Protein AF-0000000066138760 (afdb_homodimer)

Structure (mmCIF, N/CA/C/O backbone):
data_AF-0000000066138760-model_v1
#
loop_
_entity.id
_entity.type
_entity.pdbx_description
1 polymer 'Large ribosomal subunit protein bL25'
#
loop_
_atom_site.group_PDB
_atom_site.id
_atom_site.type_symbol
_atom_site.label_atom_id
_atom_site.label_alt_id
_atom_site.label_comp_id
_atom_site.label_asym_id
_atom_site.label_entity_id
_atom_site.label_seq_id
_atom_site.pdbx_PDB_ins_code
_atom_site.Cartn_x
_atom_site.Cartn_y
_atom_site.Cartn_z
_atom_site.occupancy
_atom_site.B_iso_or_equiv
_atom_site.auth_seq_id
_atom_site.auth_comp_id
_atom_site.auth_asym_id
_atom_site.auth_atom_id
_atom_site.pdbx_PDB_model_num
ATOM 1 N N . MET A 1 1 ? -10.508 -4.855 -21.531 1 48.56 1 MET A N 1
ATOM 2 C CA . MET A 1 1 ? -10.234 -5.102 -20.109 1 48.56 1 MET A CA 1
ATOM 3 C C . MET A 1 1 ? -8.805 -5.574 -19.906 1 48.56 1 MET A C 1
ATOM 5 O O . MET A 1 1 ? -8.32 -6.438 -20.641 1 48.56 1 MET A O 1
ATOM 9 N N . ALA A 1 2 ? -7.824 -4.648 -19.594 1 57 2 ALA A N 1
ATOM 10 C CA . ALA A 1 2 ? -6.441 -5.121 -19.562 1 57 2 ALA A CA 1
ATOM 11 C C . ALA A 1 2 ? -6.309 -6.363 -18.688 1 57 2 ALA A C 1
ATOM 13 O O . ALA A 1 2 ? -6.887 -6.426 -17.594 1 57 2 ALA A O 1
ATOM 14 N N . ASN A 1 3 ? -5.953 -7.516 -19.312 1 84.75 3 ASN A N 1
ATOM 15 C CA . ASN A 1 3 ? -5.715 -8.742 -18.562 1 84.75 3 ASN A CA 1
ATOM 16 C C . ASN A 1 3 ? -4.32 -8.766 -17.953 1 84.75 3 ASN A C 1
ATOM 18 O O . ASN A 1 3 ? -3.32 -8.711 -18.656 1 84.75 3 ASN A O 1
ATOM 22 N N . PHE A 1 4 ? -4.203 -8.586 -16.625 1 93.94 4 PHE A N 1
ATOM 23 C CA . PHE A 1 4 ? -2.92 -8.625 -15.93 1 93.94 4 PHE A CA 1
ATOM 24 C C . PHE A 1 4 ? -2.588 -10.039 -15.484 1 93.94 4 PHE A C 1
ATOM 26 O O . PHE A 1 4 ? -3.373 -10.68 -14.773 1 93.94 4 PHE A O 1
ATOM 33 N N . VAL A 1 5 ? -1.463 -10.508 -16.062 1 95.5 5 VAL A N 1
ATOM 34 C CA . VAL A 1 5 ? -0.988 -11.82 -15.648 1 95.5 5 VAL A CA 1
ATOM 35 C C . VAL A 1 5 ? 0.411 -11.703 -15.047 1 95.5 5 VAL A C 1
ATOM 37 O O . VAL A 1 5 ? 1.312 -11.133 -15.672 1 95.5 5 VAL A O 1
ATOM 40 N N . LEU A 1 6 ? 0.583 -12.266 -13.867 1 97.38 6 LEU A N 1
ATOM 41 C CA . LEU A 1 6 ? 1.887 -12.305 -13.211 1 97.38 6 LEU A CA 1
ATOM 42 C C . LEU A 1 6 ? 2.322 -13.742 -12.945 1 97.38 6 LEU A C 1
ATOM 44 O O . LEU A 1 6 ? 1.488 -14.609 -12.68 1 97.38 6 LEU A O 1
ATOM 48 N N . ASN A 1 7 ? 3.602 -13.898 -13 1 96.19 7 ASN A N 1
ATOM 49 C CA . ASN A 1 7 ? 4.18 -15.188 -12.633 1 96.19 7 ASN A CA 1
ATOM 50 C C . ASN A 1 7 ? 4.793 -15.148 -11.242 1 96.19 7 ASN A C 1
ATOM 52 O O . ASN A 1 7 ? 5.504 -14.203 -10.891 1 96.19 7 ASN A O 1
ATOM 56 N N . ALA A 1 8 ? 4.453 -16.234 -10.484 1 97.25 8 ALA A N 1
ATOM 57 C CA . ALA A 1 8 ? 4.945 -16.266 -9.109 1 97.25 8 ALA A CA 1
ATOM 58 C C . ALA A 1 8 ? 5.496 -17.656 -8.758 1 97.25 8 ALA A C 1
ATOM 60 O O . ALA A 1 8 ? 5.219 -18.625 -9.453 1 97.25 8 ALA A O 1
ATOM 61 N N . GLN A 1 9 ? 6.34 -17.625 -7.762 1 94.75 9 GLN A N 1
ATOM 62 C CA . GLN A 1 9 ? 6.828 -18.859 -7.164 1 94.75 9 GLN A CA 1
ATOM 63 C C . GLN A 1 9 ? 6.426 -18.953 -5.699 1 94.75 9 GLN A C 1
ATOM 65 O O . GLN A 1 9 ? 6.57 -18 -4.941 1 94.75 9 GLN A O 1
ATOM 70 N N . ALA A 1 10 ? 5.969 -20.125 -5.344 1 93.12 10 ALA A N 1
ATOM 71 C CA . ALA A 1 10 ? 5.609 -20.344 -3.943 1 93.12 10 ALA A CA 1
ATOM 72 C C . ALA A 1 10 ? 6.848 -20.359 -3.055 1 93.12 10 ALA A C 1
ATOM 74 O O . ALA A 1 10 ? 7.883 -20.906 -3.436 1 93.12 10 ALA A O 1
ATOM 75 N N . ARG A 1 11 ? 6.668 -19.75 -1.898 1 88 11 ARG A N 1
ATOM 76 C CA . ARG A 1 11 ? 7.762 -19.734 -0.932 1 88 11 ARG A CA 1
ATOM 77 C C . ARG A 1 11 ? 7.469 -20.688 0.232 1 88 11 ARG A C 1
ATOM 79 O O . ARG A 1 11 ? 6.332 -20.766 0.699 1 88 11 ARG A O 1
ATOM 86 N N . ALA A 1 12 ? 8.57 -21.297 0.592 1 78.44 12 ALA A N 1
ATOM 87 C CA . ALA A 1 12 ? 8.43 -22.172 1.756 1 78.44 12 ALA A CA 1
ATOM 88 C C . ALA A 1 12 ? 8.312 -21.359 3.041 1 78.44 12 ALA A C 1
ATOM 90 O O . ALA A 1 12 ? 8.883 -20.266 3.146 1 78.44 12 ALA A O 1
ATOM 91 N N . GLU A 1 13 ? 7.57 -21.906 3.936 1 69.94 13 GLU A N 1
ATOM 92 C CA . GLU A 1 13 ? 7.316 -21.234 5.207 1 69.94 13 GLU A CA 1
ATOM 93 C C . GLU A 1 13 ? 8.617 -20.938 5.945 1 69.94 13 GLU A C 1
ATOM 95 O O . GLU A 1 13 ? 8.75 -19.906 6.602 1 69.94 13 GLU A O 1
ATOM 100 N N . ASP A 1 14 ? 9.461 -21.781 5.801 1 69.94 14 ASP A N 1
ATOM 101 C CA . ASP A 1 14 ? 10.703 -21.672 6.57 1 69.94 14 ASP A CA 1
ATOM 102 C C . ASP A 1 14 ? 11.617 -20.594 5.996 1 69.94 14 ASP A C 1
ATOM 104 O O . ASP A 1 14 ? 12.609 -20.219 6.625 1 69.94 14 ASP A O 1
ATOM 108 N N . LYS A 1 15 ? 11.336 -20.234 4.875 1 68.88 15 LYS A N 1
ATOM 109 C CA . LYS A 1 15 ? 12.172 -19.219 4.238 1 68.88 15 LYS A CA 1
ATOM 110 C C . LYS A 1 15 ? 11.477 -17.859 4.227 1 68.88 15 LYS A C 1
ATOM 112 O O . LYS A 1 15 ? 11.547 -17.125 3.24 1 68.88 15 LYS A O 1
ATOM 117 N N . GLN A 1 16 ? 10.82 -17.766 5.262 1 79.31 16 GLN A N 1
ATOM 118 C CA . GLN A 1 16 ? 10.117 -16.5 5.391 1 79.31 16 GLN A CA 1
ATOM 119 C C . GLN A 1 16 ? 10.719 -15.641 6.508 1 79.31 16 GLN A C 1
ATOM 121 O O . GLN A 1 16 ? 11.547 -16.125 7.285 1 79.31 16 GLN A O 1
ATOM 126 N N . GLY A 1 17 ? 10.555 -14.367 6.418 1 80.19 17 GLY A N 1
ATOM 127 C CA . GLY A 1 17 ? 11.086 -13.453 7.414 1 80.19 17 GLY A CA 1
ATOM 128 C C . GLY A 1 17 ? 11.859 -12.297 6.809 1 80.19 17 GLY A C 1
ATOM 129 O O . GLY A 1 17 ? 12.023 -12.219 5.59 1 80.19 17 GLY A O 1
ATOM 130 N N . LYS A 1 18 ? 12.344 -11.508 7.727 1 80.56 18 LYS A N 1
ATOM 131 C CA . LYS A 1 18 ? 13.008 -10.266 7.34 1 80.56 18 LYS A CA 1
ATOM 132 C C . LYS A 1 18 ? 14.266 -10.539 6.52 1 80.56 18 LYS A C 1
ATOM 134 O O . LYS A 1 18 ? 14.461 -9.938 5.461 1 80.56 18 LYS A O 1
ATOM 139 N N . GLY A 1 19 ? 15.031 -11.391 7.07 1 85.62 19 GLY A N 1
ATOM 140 C CA . GLY A 1 19 ? 16.25 -11.734 6.355 1 85.62 19 GLY A CA 1
ATOM 141 C C . GLY A 1 19 ? 15.992 -12.359 4.996 1 85.62 19 GLY A C 1
ATOM 142 O O . GLY A 1 19 ? 16.609 -11.969 4.004 1 85.62 19 GLY A O 1
ATOM 143 N N . ALA A 1 20 ? 15.094 -13.172 4.938 1 89.25 20 ALA A N 1
ATOM 144 C CA . ALA A 1 20 ? 14.742 -13.844 3.691 1 89.25 20 ALA A CA 1
ATOM 145 C C . ALA A 1 20 ? 14.172 -12.859 2.68 1 89.25 20 ALA A C 1
ATOM 147 O O . ALA A 1 20 ? 14.523 -12.898 1.497 1 89.25 20 ALA A O 1
ATOM 148 N N . SER A 1 21 ? 13.312 -11.977 3.076 1 92.19 21 SER A N 1
ATOM 149 C CA . SER A 1 21 ? 12.719 -10.984 2.197 1 92.19 21 SER A CA 1
ATOM 150 C C . SER A 1 21 ? 13.773 -10.047 1.617 1 92.19 21 SER A C 1
ATOM 152 O O . SER A 1 21 ? 13.711 -9.688 0.441 1 92.19 21 SER A O 1
ATOM 154 N N . ARG A 1 22 ? 14.664 -9.68 2.42 1 93.38 22 ARG A N 1
ATOM 155 C CA . ARG A 1 22 ? 15.75 -8.828 1.948 1 93.38 22 ARG A CA 1
ATOM 156 C C . ARG A 1 22 ? 16.531 -9.508 0.833 1 93.38 22 ARG A C 1
ATOM 158 O O . ARG A 1 22 ? 16.859 -8.883 -0.176 1 93.38 22 ARG A O 1
ATOM 165 N N . ARG A 1 23 ? 16.828 -10.695 1.059 1 93.62 23 ARG A N 1
ATOM 166 C CA . ARG A 1 23 ? 17.562 -11.453 0.056 1 93.62 23 ARG A CA 1
ATOM 167 C C . ARG A 1 23 ? 16.797 -11.523 -1.258 1 93.62 23 ARG A C 1
ATOM 169 O O . ARG A 1 23 ? 17.375 -11.375 -2.334 1 93.62 23 ARG A O 1
ATOM 176 N N . LEU A 1 24 ? 15.586 -11.773 -1.2 1 94.69 24 LEU A N 1
ATOM 177 C CA . LEU A 1 24 ? 14.742 -11.852 -2.387 1 94.69 24 LEU A CA 1
ATOM 178 C C . LEU A 1 24 ? 14.805 -10.555 -3.186 1 94.69 24 LEU A C 1
ATOM 180 O O . LEU A 1 24 ? 14.945 -10.578 -4.41 1 94.69 24 LEU A O 1
ATOM 184 N N . ARG A 1 25 ? 14.805 -9.484 -2.49 1 95.12 25 ARG A N 1
ATOM 185 C CA . ARG A 1 25 ? 14.781 -8.188 -3.172 1 95.12 25 ARG A CA 1
ATOM 186 C C . ARG A 1 25 ? 16.109 -7.922 -3.877 1 95.12 25 ARG A C 1
ATOM 188 O O . ARG A 1 25 ? 16.141 -7.293 -4.938 1 95.12 25 ARG A O 1
ATOM 195 N N . ARG A 1 26 ? 17.094 -8.406 -3.289 1 95 26 ARG A N 1
ATOM 196 C CA . ARG A 1 26 ? 18.406 -8.273 -3.918 1 95 26 ARG A CA 1
ATOM 197 C C . ARG A 1 26 ? 18.469 -9.047 -5.23 1 95 26 ARG A C 1
ATOM 199 O O . ARG A 1 26 ? 19.25 -8.703 -6.125 1 95 26 ARG A O 1
ATOM 206 N N . GLU A 1 27 ? 17.688 -10.031 -5.289 1 95.69 27 GLU A N 1
ATOM 207 C CA . GLU A 1 27 ? 17.609 -10.852 -6.492 1 95.69 27 GLU A CA 1
ATOM 208 C C . GLU A 1 27 ? 16.516 -10.375 -7.43 1 95.69 27 GLU A C 1
ATOM 210 O O . GLU A 1 27 ? 16.078 -11.117 -8.305 1 95.69 27 GLU A O 1
ATOM 215 N N . SER A 1 28 ? 15.969 -9.219 -7.18 1 96.81 28 SER A N 1
ATOM 216 C CA . SER A 1 28 ? 14.945 -8.586 -8 1 96.81 28 SER A CA 1
ATOM 217 C C . SER A 1 28 ? 13.625 -9.344 -7.941 1 96.81 28 SER A C 1
ATOM 219 O O . SER A 1 28 ? 12.914 -9.453 -8.938 1 96.81 28 SER A O 1
ATOM 221 N N . LEU A 1 29 ? 13.445 -9.914 -6.77 1 96.5 29 LEU A N 1
ATOM 222 C CA . LEU A 1 29 ? 12.18 -10.57 -6.473 1 96.5 29 LEU A CA 1
ATOM 223 C C . LEU A 1 29 ? 11.414 -9.805 -5.395 1 96.5 29 LEU A C 1
ATOM 225 O O . LEU A 1 29 ? 12.023 -9.203 -4.508 1 96.5 29 LEU A O 1
ATOM 229 N N . VAL A 1 30 ? 10.125 -9.867 -5.516 1 97.56 30 VAL A N 1
ATOM 230 C CA . VAL A 1 30 ? 9.273 -9.148 -4.574 1 97.56 30 VAL A CA 1
ATOM 231 C C . VAL A 1 30 ? 8.43 -10.133 -3.773 1 97.56 30 VAL A C 1
ATOM 233 O O . VAL A 1 30 ? 7.625 -10.875 -4.34 1 97.56 30 VAL A O 1
ATOM 236 N N . PRO A 1 31 ? 8.594 -10.125 -2.463 1 97.31 31 PRO A N 1
ATOM 237 C CA . PRO A 1 31 ? 7.707 -10.961 -1.649 1 97.31 31 PRO A CA 1
ATOM 238 C C . PRO A 1 31 ? 6.25 -10.508 -1.713 1 97.31 31 PRO A C 1
ATOM 240 O O . PRO A 1 31 ? 5.969 -9.312 -1.772 1 97.31 31 PRO A O 1
ATOM 243 N N . ALA A 1 32 ? 5.363 -11.477 -1.695 1 97.44 32 ALA A N 1
ATOM 244 C CA . ALA A 1 32 ? 3.93 -11.188 -1.724 1 97.44 32 ALA A CA 1
ATOM 245 C C . ALA A 1 32 ? 3.139 -12.281 -1.001 1 97.44 32 ALA A C 1
ATOM 247 O O . ALA A 1 32 ? 3.66 -13.367 -0.743 1 97.44 32 ALA A O 1
ATOM 248 N N . ILE A 1 33 ? 1.943 -11.891 -0.674 1 96.94 33 ILE A N 1
ATOM 249 C CA . ILE A 1 33 ? 1.042 -12.82 0 1 96.94 33 ILE A CA 1
ATOM 250 C C . ILE A 1 33 ? -0.307 -12.836 -0.714 1 96.94 33 ILE A C 1
ATOM 252 O O . ILE A 1 33 ? -0.833 -11.789 -1.091 1 96.94 33 ILE A O 1
ATOM 256 N N . ILE A 1 34 ? -0.796 -14 -0.925 1 96.88 34 ILE A N 1
ATOM 257 C CA . ILE A 1 34 ? -2.152 -14.188 -1.431 1 96.88 34 ILE A CA 1
ATOM 258 C C . ILE A 1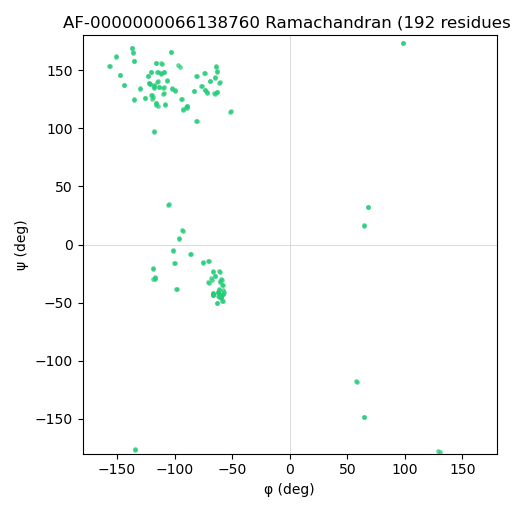 34 ? -3.043 -14.742 -0.323 1 96.88 34 ILE A C 1
ATOM 260 O O . ILE A 1 34 ? -2.744 -15.789 0.257 1 96.88 34 ILE A O 1
ATOM 264 N N . TYR A 1 35 ? -3.982 -14.062 -0.039 1 97.06 35 TYR A N 1
ATOM 265 C CA . TYR A 1 35 ? -4.898 -14.523 0.996 1 97.06 35 TYR A CA 1
ATOM 266 C C . TYR A 1 35 ? -6.348 -14.352 0.557 1 97.06 35 TYR A C 1
ATOM 268 O O . TYR A 1 35 ? -6.617 -14.016 -0.597 1 97.06 35 TYR A O 1
ATOM 276 N N . GLY A 1 36 ? -7.301 -14.703 1.521 1 94.38 36 GLY A N 1
ATOM 277 C CA . GLY A 1 36 ? -8.711 -14.531 1.216 1 94.38 36 GLY A CA 1
ATOM 278 C C . GLY A 1 36 ? -9.391 -15.812 0.77 1 94.38 36 GLY A C 1
ATOM 279 O O . GLY A 1 36 ? -8.727 -16.828 0.555 1 94.38 36 GLY A O 1
ATOM 280 N N . GLY A 1 37 ? -10.695 -15.656 0.636 1 90.56 37 GLY A N 1
ATOM 281 C CA . GLY A 1 37 ? -11.461 -16.844 0.294 1 90.56 37 GLY A CA 1
ATOM 282 C C . GLY A 1 37 ? -11.422 -17.906 1.373 1 90.56 37 GLY A C 1
ATOM 283 O O . GLY A 1 37 ? -11.383 -17.594 2.564 1 90.56 37 GLY A O 1
ATOM 284 N N . ASN A 1 38 ? -11.492 -19.219 0.882 1 92 38 ASN A N 1
ATOM 285 C CA . ASN A 1 38 ? -11.578 -20.328 1.831 1 92 38 ASN A CA 1
ATOM 286 C C . ASN A 1 38 ? -10.227 -21.016 1.995 1 92 38 ASN A C 1
ATOM 288 O O . ASN A 1 38 ? -10.062 -21.875 2.871 1 92 38 ASN A O 1
ATOM 292 N N . ALA A 1 39 ? -9.266 -20.625 1.231 1 91.69 39 ALA A N 1
ATOM 293 C CA . ALA A 1 39 ? -7.957 -21.281 1.26 1 91.69 39 ALA A CA 1
ATOM 294 C C . ALA A 1 39 ? -6.984 -20.547 2.168 1 91.69 39 ALA A C 1
ATOM 296 O O . ALA A 1 39 ? -7.156 -19.344 2.424 1 91.69 39 ALA A O 1
ATOM 297 N N . GLU A 1 40 ? -6.043 -21.234 2.697 1 93.38 40 GLU A N 1
ATOM 298 C CA . GLU A 1 40 ? -5 -20.625 3.52 1 93.38 40 GLU A CA 1
ATOM 299 C C . GLU A 1 40 ? -4.152 -19.656 2.707 1 93.38 40 GLU A C 1
ATOM 301 O O . GLU A 1 40 ? -3.98 -19.828 1.498 1 93.38 40 GLU A O 1
ATOM 306 N N . PRO A 1 41 ? -3.604 -18.719 3.373 1 95.19 41 PRO A N 1
ATOM 307 C CA . PRO A 1 41 ? -2.709 -17.781 2.678 1 95.19 41 PRO A CA 1
ATOM 308 C C . PRO A 1 41 ? -1.473 -18.469 2.102 1 95.19 41 PRO A C 1
ATOM 310 O O . PRO A 1 41 ? -0.974 -19.438 2.684 1 95.19 41 PRO A O 1
ATOM 313 N N . VAL A 1 42 ? -1.018 -17.938 1.034 1 93.69 42 VAL A N 1
ATOM 314 C CA . VAL A 1 42 ? 0.168 -18.469 0.372 1 93.69 42 VAL A CA 1
ATOM 315 C C . VAL A 1 42 ? 1.199 -17.359 0.183 1 93.69 42 VAL A C 1
ATOM 317 O O . VAL A 1 42 ? 0.88 -16.297 -0.341 1 93.69 42 VAL A O 1
ATOM 320 N N . ALA A 1 43 ? 2.391 -17.656 0.676 1 95.94 43 ALA A N 1
ATOM 321 C CA . ALA A 1 43 ? 3.496 -16.75 0.414 1 95.94 43 ALA A CA 1
ATOM 322 C C . ALA A 1 43 ? 4.117 -17.016 -0.954 1 95.94 43 ALA A C 1
ATOM 324 O O . ALA A 1 43 ? 4.438 -18.156 -1.285 1 95.94 43 ALA A O 1
ATOM 325 N N . VAL A 1 44 ? 4.305 -15.914 -1.683 1 96.56 44 VAL A N 1
ATOM 326 C CA . VAL A 1 44 ? 4.859 -16.094 -3.021 1 96.56 44 VAL A CA 1
ATOM 327 C C . VAL A 1 44 ? 5.922 -15.031 -3.287 1 96.56 44 VAL A C 1
ATOM 329 O O . VAL A 1 44 ? 6.094 -14.109 -2.494 1 96.56 44 VAL A O 1
ATOM 332 N N . THR A 1 45 ? 6.648 -15.242 -4.395 1 96.44 45 THR A N 1
ATOM 333 C CA . THR A 1 45 ? 7.586 -14.258 -4.918 1 96.44 45 THR A CA 1
ATOM 334 C C . THR A 1 45 ? 7.215 -13.859 -6.344 1 96.44 45 THR A C 1
ATOM 336 O O . THR A 1 45 ? 6.828 -14.711 -7.148 1 96.44 45 THR A O 1
ATOM 339 N N . LEU A 1 46 ? 7.32 -12.578 -6.578 1 97.69 46 LEU A N 1
ATOM 340 C CA . LEU A 1 46 ? 7.031 -12.031 -7.898 1 97.69 46 LEU A CA 1
ATOM 341 C C . LEU A 1 46 ? 8.289 -11.438 -8.531 1 97.69 46 LEU A C 1
ATOM 343 O O . LEU A 1 46 ? 9.164 -10.938 -7.82 1 97.69 46 LEU A O 1
ATOM 347 N N . GLU A 1 47 ? 8.359 -11.5 -9.844 1 96.81 47 GLU A N 1
ATOM 348 C CA . GLU A 1 47 ? 9.438 -10.805 -10.539 1 96.81 47 GLU A CA 1
ATOM 349 C C . GLU A 1 47 ? 9.227 -9.289 -10.516 1 96.81 47 GLU A C 1
ATOM 351 O O . GLU A 1 47 ? 8.164 -8.797 -10.891 1 96.81 47 GLU A O 1
ATOM 356 N N . LEU A 1 48 ? 10.25 -8.602 -10.141 1 97.25 48 LEU A N 1
ATOM 357 C CA . LEU A 1 48 ? 10.172 -7.152 -10 1 97.25 48 LEU A CA 1
ATOM 358 C C . LEU A 1 48 ? 9.758 -6.496 -11.312 1 97.25 48 LEU A C 1
ATOM 360 O O . LEU A 1 48 ? 8.852 -5.66 -11.328 1 97.25 48 LEU A O 1
ATOM 364 N N . ARG A 1 49 ? 10.398 -6.863 -12.383 1 97 49 ARG A N 1
ATOM 365 C CA . ARG A 1 49 ? 10.148 -6.25 -13.68 1 97 49 ARG A CA 1
ATOM 366 C C . ARG A 1 49 ? 8.68 -6.398 -14.078 1 97 49 ARG A C 1
ATOM 368 O O . ARG A 1 49 ? 8.07 -5.449 -14.578 1 97 49 ARG A O 1
ATOM 375 N N . GLU A 1 50 ? 8.109 -7.535 -13.859 1 96.81 50 GLU A N 1
ATOM 376 C CA . GLU A 1 50 ? 6.715 -7.793 -14.211 1 96.81 50 GLU A CA 1
ATOM 377 C C . GLU A 1 50 ? 5.766 -6.957 -13.359 1 96.81 50 GLU A C 1
ATOM 379 O O . GLU A 1 50 ? 4.793 -6.391 -13.867 1 96.81 50 GLU A O 1
ATOM 384 N N . LEU A 1 51 ? 6.039 -6.879 -12.109 1 97.69 51 LEU A N 1
ATOM 385 C CA . LEU A 1 51 ? 5.184 -6.125 -11.195 1 97.69 51 LEU A CA 1
ATOM 386 C C . LEU A 1 51 ? 5.238 -4.633 -11.508 1 97.69 51 LEU A C 1
ATOM 388 O O . LEU A 1 51 ? 4.207 -3.961 -11.539 1 97.69 51 LEU A O 1
ATOM 392 N N . VAL A 1 52 ? 6.395 -4.125 -11.781 1 96.19 52 VAL A N 1
ATOM 393 C CA . VAL A 1 52 ? 6.562 -2.715 -12.117 1 96.19 52 VAL A CA 1
ATOM 394 C C . VAL A 1 52 ? 5.75 -2.379 -13.367 1 96.19 52 VAL A C 1
ATOM 396 O O . VAL A 1 52 ? 5.039 -1.372 -13.398 1 96.19 52 VAL A O 1
ATOM 399 N N . LYS A 1 53 ? 5.824 -3.205 -14.305 1 96.19 53 LYS A N 1
ATOM 400 C CA . LYS A 1 53 ? 5.078 -2.988 -15.539 1 96.19 53 LYS A CA 1
ATOM 401 C C . LYS A 1 53 ? 3.576 -2.969 -15.281 1 96.19 53 LYS A C 1
ATOM 403 O O . LYS A 1 53 ? 2.861 -2.109 -15.805 1 96.19 53 LYS A O 1
ATOM 408 N N . ALA A 1 54 ? 3.084 -3.84 -14.539 1 96.12 54 ALA A N 1
ATOM 409 C CA . ALA A 1 54 ? 1.662 -3.91 -14.211 1 96.12 54 ALA A CA 1
ATOM 410 C C . ALA A 1 54 ? 1.207 -2.654 -13.477 1 96.12 54 ALA A C 1
ATOM 412 O O . ALA A 1 54 ? 0.117 -2.137 -13.727 1 96.12 54 ALA A O 1
ATOM 413 N N . LEU A 1 55 ? 2.039 -2.16 -12.609 1 95 55 LEU A N 1
ATOM 414 C CA . LEU A 1 55 ? 1.715 -1.031 -11.742 1 95 55 LEU A CA 1
ATOM 415 C C . LEU A 1 55 ? 1.63 0.263 -12.547 1 95 55 LEU A C 1
ATOM 417 O O . LEU A 1 55 ? 1.117 1.271 -12.055 1 95 55 LEU A O 1
ATOM 421 N N . GLU A 1 56 ? 2.098 0.294 -13.734 1 92.94 56 GLU A N 1
ATOM 422 C CA . GLU A 1 56 ? 2.018 1.473 -14.586 1 92.94 56 GLU A CA 1
ATOM 423 C C . GLU A 1 56 ? 0.571 1.787 -14.961 1 92.94 56 GLU A C 1
ATOM 425 O O . GLU A 1 56 ? 0.244 2.93 -15.289 1 92.94 56 GLU A O 1
ATOM 430 N N . SER A 1 57 ? -0.211 0.789 -14.883 1 92.81 57 SER A N 1
ATOM 431 C CA . SER A 1 57 ? -1.619 0.964 -15.227 1 92.81 57 SER A CA 1
ATOM 432 C C . SER A 1 57 ? -2.475 1.127 -13.969 1 92.81 57 SER A C 1
ATOM 434 O O . SER A 1 57 ? -2.48 0.255 -13.102 1 92.81 57 SER A O 1
ATOM 436 N N . ASN A 1 58 ? -3.316 2.115 -14.008 1 88.38 58 ASN A N 1
ATOM 437 C CA . ASN A 1 58 ? -4.223 2.332 -12.891 1 88.38 58 ASN A CA 1
ATOM 438 C C . ASN A 1 58 ? -5.246 1.208 -12.766 1 88.38 58 ASN A C 1
ATOM 440 O O . ASN A 1 58 ? -5.73 0.916 -11.672 1 88.38 58 ASN A O 1
ATOM 444 N N . ALA A 1 59 ? -5.551 0.68 -13.859 1 91.69 59 ALA A N 1
ATOM 445 C CA . ALA A 1 59 ? -6.543 -0.392 -13.891 1 91.69 59 ALA A CA 1
ATOM 446 C C . ALA A 1 59 ? -6.09 -1.585 -13.055 1 91.69 59 ALA A C 1
ATOM 448 O O . ALA A 1 59 ? -6.914 -2.379 -12.594 1 91.69 59 ALA A O 1
ATOM 449 N N . PHE A 1 60 ? -4.789 -1.723 -12.844 1 93.75 60 PHE A N 1
ATOM 450 C CA . PHE A 1 60 ? -4.227 -2.818 -12.062 1 93.75 60 PHE A CA 1
ATOM 451 C C . PHE A 1 60 ? -4.781 -2.814 -10.648 1 93.75 60 PHE A C 1
ATOM 453 O O . PHE A 1 60 ? -4.988 -3.875 -10.055 1 93.75 60 PHE A O 1
ATOM 460 N N . PHE A 1 61 ? -5.109 -1.672 -10.156 1 92.44 61 PHE A N 1
ATOM 461 C CA . PHE A 1 61 ? -5.523 -1.525 -8.758 1 92.44 61 PHE A CA 1
ATOM 462 C C . PHE A 1 61 ? -7.016 -1.791 -8.609 1 92.44 61 PHE A C 1
ATOM 464 O O . PHE A 1 61 ? -7.504 -1.994 -7.496 1 92.44 61 PHE A O 1
ATOM 471 N N . GLU A 1 62 ? -7.652 -1.925 -9.664 1 89.69 62 GLU A N 1
ATOM 472 C CA . GLU A 1 62 ? -9.109 -2.041 -9.609 1 89.69 62 GLU A CA 1
ATOM 473 C C . GLU A 1 62 ? -9.578 -3.373 -10.18 1 89.69 62 GLU A C 1
ATOM 475 O O . GLU A 1 62 ? -10.672 -3.84 -9.867 1 89.69 62 GLU A O 1
ATOM 480 N N . GLU A 1 63 ? -8.711 -3.904 -10.938 1 92.81 63 GLU A N 1
ATOM 481 C CA . GLU A 1 63 ? -9.148 -5.074 -11.688 1 92.81 63 GLU A CA 1
ATOM 482 C C . GLU A 1 63 ? -8.609 -6.363 -11.07 1 92.81 63 GLU A C 1
ATOM 484 O O . GLU A 1 63 ? -7.688 -6.324 -10.258 1 92.81 63 GLU A O 1
ATOM 489 N N . VAL A 1 64 ? -9.242 -7.48 -11.555 1 95.75 64 VAL A N 1
ATOM 490 C CA . VAL A 1 64 ? -8.766 -8.797 -11.148 1 95.75 64 VAL A CA 1
ATOM 491 C C . VAL A 1 64 ? -7.492 -9.141 -11.914 1 95.75 64 VAL A C 1
ATOM 493 O O . VAL A 1 64 ? -7.41 -8.922 -13.125 1 95.75 64 VAL A O 1
ATOM 496 N N . VAL A 1 65 ? -6.539 -9.68 -11.188 1 96.69 65 VAL A N 1
ATOM 497 C CA . VAL A 1 65 ? -5.246 -10.062 -11.734 1 96.69 65 VAL A CA 1
ATOM 498 C C . VAL A 1 65 ? -5.082 -11.578 -11.648 1 96.69 65 VAL A C 1
ATOM 500 O O . VAL A 1 65 ? -5.422 -12.188 -10.633 1 96.69 65 VAL A O 1
ATOM 503 N N . GLU A 1 66 ? -4.535 -12.117 -12.648 1 97.5 66 GLU A N 1
ATOM 504 C CA . GLU A 1 66 ? -4.184 -13.531 -12.633 1 97.5 66 GLU A CA 1
ATOM 505 C C . GLU A 1 66 ? -2.736 -13.742 -12.195 1 97.5 66 GLU A C 1
ATOM 507 O O . GLU A 1 66 ? -1.818 -13.18 -12.797 1 97.5 66 GLU A O 1
ATOM 512 N N . ILE A 1 67 ? -2.57 -14.562 -11.164 1 97.56 67 ILE A N 1
ATOM 513 C CA . ILE A 1 67 ? -1.221 -14.93 -10.75 1 97.56 67 ILE A CA 1
ATOM 514 C C . ILE A 1 67 ? -1.012 -16.422 -10.938 1 97.56 67 ILE A C 1
ATOM 516 O O . ILE A 1 67 ? -1.763 -17.234 -10.391 1 97.56 67 ILE A O 1
ATOM 520 N N . LYS A 1 68 ? -0.01 -16.703 -11.742 1 97.19 68 LYS A N 1
ATOM 521 C CA . LYS A 1 68 ? 0.352 -18.094 -11.961 1 97.19 68 LYS A CA 1
ATOM 522 C C . LYS A 1 68 ? 1.371 -18.562 -10.93 1 97.19 68 LYS A C 1
ATOM 524 O O . LYS A 1 68 ? 2.479 -18.031 -10.852 1 97.19 68 LYS A O 1
ATOM 529 N N . VAL A 1 69 ? 0.979 -19.562 -10.172 1 95.44 69 VAL A N 1
ATOM 530 C CA . VAL A 1 69 ? 1.852 -20.172 -9.172 1 95.44 69 VAL A CA 1
ATOM 531 C C . VAL A 1 69 ? 2.102 -21.641 -9.516 1 95.44 69 VAL A C 1
ATOM 533 O O . VAL A 1 69 ? 1.332 -22.516 -9.109 1 95.44 69 VAL A O 1
ATOM 536 N N . GLY A 1 70 ? 3.217 -21.891 -10.148 1 90.19 70 GLY A N 1
ATOM 537 C CA . GLY A 1 70 ? 3.395 -23.219 -10.695 1 90.19 70 GLY A CA 1
ATOM 538 C C . GLY A 1 70 ? 2.307 -23.625 -11.672 1 90.19 70 GLY A C 1
ATOM 539 O O . GLY A 1 70 ? 2.098 -22.938 -12.68 1 90.19 70 GLY A O 1
ATOM 540 N N . ASP A 1 71 ? 1.608 -24.656 -11.305 1 90.44 71 ASP A N 1
ATOM 541 C CA . ASP A 1 71 ? 0.562 -25.156 -12.188 1 90.44 71 ASP A CA 1
ATOM 542 C C . ASP A 1 71 ? -0.805 -24.594 -11.789 1 90.44 71 ASP A C 1
ATOM 544 O O . ASP A 1 71 ? -1.821 -24.953 -12.398 1 90.44 71 ASP A O 1
ATOM 548 N N . LYS A 1 72 ? -0.831 -23.734 -10.859 1 93.56 72 LYS A N 1
ATOM 549 C CA . LYS A 1 72 ? -2.088 -23.172 -10.383 1 93.56 72 LYS A CA 1
ATOM 550 C C . LYS A 1 72 ? -2.23 -21.703 -10.797 1 93.56 72 LYS A C 1
ATOM 552 O O . LYS A 1 72 ? -1.232 -21 -10.977 1 93.56 72 LYS A O 1
ATOM 557 N N . VAL A 1 73 ? -3.492 -21.344 -11.008 1 95.19 73 VAL A N 1
ATOM 558 C CA . VAL A 1 73 ? -3.799 -19.953 -11.336 1 95.19 73 VAL A CA 1
ATOM 559 C C . VAL A 1 73 ? -4.715 -19.375 -10.266 1 95.19 73 VAL A C 1
ATOM 561 O O . VAL A 1 73 ? -5.746 -19.953 -9.93 1 95.19 73 VAL A O 1
ATOM 564 N N . GLU A 1 74 ? -4.312 -18.266 -9.719 1 95.94 74 GLU A N 1
ATOM 565 C CA . GLU A 1 74 ? -5.117 -17.547 -8.734 1 95.94 74 GLU A CA 1
ATOM 566 C C . GLU A 1 74 ? -5.645 -16.234 -9.312 1 95.94 74 GLU A C 1
ATOM 568 O O . GLU A 1 74 ? -4.895 -15.477 -9.914 1 95.94 74 GLU A O 1
ATOM 573 N N . ASN A 1 75 ? -6.969 -16.031 -9.156 1 96.69 75 ASN A N 1
ATOM 574 C CA . ASN A 1 75 ? -7.562 -14.727 -9.453 1 96.69 75 ASN A CA 1
ATOM 575 C C . ASN A 1 75 ? -7.625 -13.844 -8.219 1 96.69 75 ASN A C 1
ATOM 577 O O . ASN A 1 75 ? -8.312 -14.164 -7.246 1 96.69 75 ASN A O 1
ATOM 581 N N . VAL A 1 76 ? -6.875 -12.734 -8.312 1 96.88 76 VAL A N 1
ATOM 582 C CA . VAL A 1 76 ? -6.691 -11.969 -7.082 1 96.88 76 VAL A CA 1
ATOM 583 C C . VAL A 1 76 ? -6.852 -10.477 -7.367 1 96.88 76 VAL A C 1
ATOM 585 O O . VAL A 1 76 ? -6.836 -10.055 -8.523 1 96.88 76 VAL A O 1
ATOM 588 N N . LYS A 1 77 ? -7.023 -9.68 -6.324 1 96.62 77 LYS A N 1
ATOM 589 C CA . LYS A 1 77 ? -6.969 -8.219 -6.352 1 96.62 77 LYS A CA 1
ATOM 590 C C . LYS A 1 77 ? -5.898 -7.691 -5.398 1 96.62 77 LYS A C 1
ATOM 592 O O . LYS A 1 77 ? -5.746 -8.203 -4.285 1 96.62 77 LYS A O 1
ATOM 597 N N . ILE A 1 78 ? -5.195 -6.719 -5.812 1 97 78 ILE A N 1
ATOM 598 C CA . ILE A 1 78 ? -4.168 -6.148 -4.949 1 97 78 ILE A CA 1
ATOM 599 C C . ILE A 1 78 ? -4.824 -5.328 -3.84 1 97 78 ILE A C 1
ATOM 601 O O . ILE A 1 78 ? -5.723 -4.523 -4.102 1 97 78 ILE A O 1
ATOM 605 N N . GLN A 1 79 ? -4.379 -5.535 -2.598 1 96.75 79 GLN A N 1
ATOM 606 C CA . GLN A 1 79 ? -4.988 -4.867 -1.454 1 96.75 79 GLN A CA 1
ATOM 607 C C . GLN A 1 79 ? -3.992 -3.945 -0.758 1 96.75 79 GLN A C 1
ATOM 609 O O . GLN A 1 79 ? -4.383 -2.977 -0.105 1 96.75 79 GLN A O 1
ATOM 614 N N . ALA A 1 80 ? -2.75 -4.281 -0.844 1 97.38 80 ALA A N 1
ATOM 615 C CA . ALA A 1 80 ? -1.7 -3.48 -0.22 1 97.38 80 ALA A CA 1
ATOM 616 C C . ALA A 1 80 ? -0.439 -3.461 -1.079 1 97.38 80 ALA A C 1
ATOM 618 O O . ALA A 1 80 ? -0.053 -4.484 -1.648 1 97.38 80 ALA A O 1
ATOM 619 N N . LEU A 1 81 ? 0.118 -2.326 -1.181 1 97.81 81 LEU A N 1
ATOM 620 C CA . LEU A 1 81 ? 1.396 -2.154 -1.862 1 97.81 81 LEU A CA 1
ATOM 621 C C . LEU A 1 81 ? 2.33 -1.263 -1.051 1 97.81 81 LEU A C 1
ATOM 623 O O . LEU A 1 81 ? 1.968 -0.138 -0.696 1 97.81 81 LEU A O 1
ATOM 627 N N . GLN A 1 82 ? 3.48 -1.876 -0.82 1 96.81 82 GLN A N 1
ATOM 628 C CA . GLN A 1 82 ? 4.543 -1.121 -0.162 1 96.81 82 GLN A CA 1
ATOM 629 C C . GLN A 1 82 ? 5.684 -0.821 -1.13 1 96.81 82 GLN A C 1
ATOM 631 O O . GLN A 1 82 ? 6.125 -1.702 -1.868 1 96.81 82 GLN A O 1
ATOM 636 N N . ARG A 1 83 ? 6.125 0.477 -1.05 1 96.81 83 ARG A N 1
ATOM 637 C CA . ARG A 1 83 ? 7.227 0.896 -1.913 1 96.81 83 ARG A CA 1
ATOM 638 C C . ARG A 1 83 ? 8.445 1.294 -1.09 1 96.81 83 ARG A C 1
ATOM 640 O O . ARG A 1 83 ? 8.32 1.673 0.076 1 96.81 83 ARG A O 1
ATOM 647 N N . HIS A 1 84 ? 9.656 1.184 -1.834 1 94.44 84 HIS A N 1
ATOM 648 C CA . HIS A 1 84 ? 10.891 1.653 -1.218 1 94.44 84 HIS A CA 1
ATOM 649 C C . HIS A 1 84 ? 10.859 3.162 -1.004 1 94.44 84 HIS A C 1
ATOM 651 O O . HIS A 1 84 ? 10.508 3.916 -1.914 1 94.44 84 HIS A O 1
ATOM 657 N N . PRO A 1 85 ? 11.172 3.553 0.155 1 88.94 85 PRO A N 1
ATOM 658 C CA . PRO A 1 85 ? 11.039 4.977 0.469 1 88.94 85 PRO A CA 1
ATOM 659 C C . PRO A 1 85 ? 11.906 5.859 -0.428 1 88.94 85 PRO A C 1
ATOM 661 O O . PRO A 1 85 ? 11.492 6.957 -0.803 1 88.94 85 PRO A O 1
ATOM 664 N N . ALA A 1 86 ? 13.062 5.363 -0.875 1 86.94 86 ALA A N 1
ATOM 665 C CA . ALA A 1 86 ? 13.992 6.188 -1.646 1 86.94 86 ALA A CA 1
ATOM 666 C C . ALA A 1 86 ? 13.844 5.926 -3.143 1 86.94 86 ALA A C 1
ATOM 668 O O . ALA A 1 86 ? 13.789 6.863 -3.941 1 86.94 86 ALA A O 1
ATOM 669 N N . LYS A 1 87 ? 13.633 4.688 -3.537 1 89 87 LYS A N 1
ATOM 670 C CA . LYS A 1 87 ? 13.68 4.312 -4.949 1 89 87 LYS A CA 1
ATOM 671 C C . LYS A 1 87 ? 12.273 4.207 -5.531 1 89 87 LYS A C 1
ATOM 673 O O . LYS A 1 87 ? 12.102 4.156 -6.75 1 89 87 LYS A O 1
ATOM 678 N N . ASN A 1 88 ? 11.234 4.125 -4.727 1 91.31 88 ASN A N 1
ATOM 679 C CA . ASN A 1 88 ? 9.828 4.027 -5.094 1 91.31 88 ASN A CA 1
ATOM 680 C C . ASN A 1 88 ? 9.531 2.729 -5.832 1 91.31 88 ASN A C 1
ATOM 682 O O . ASN A 1 88 ? 8.539 2.637 -6.562 1 91.31 88 ASN A O 1
ATOM 686 N N . THR A 1 89 ? 10.414 1.761 -5.762 1 94.88 89 THR A N 1
ATOM 687 C CA . THR A 1 89 ? 10.18 0.434 -6.316 1 94.88 89 THR A CA 1
ATOM 688 C C . THR A 1 89 ? 9.328 -0.408 -5.367 1 94.88 89 THR A C 1
ATOM 690 O O . THR A 1 89 ? 9.43 -0.265 -4.148 1 94.88 89 THR A O 1
ATOM 693 N N . PRO A 1 90 ? 8.453 -1.258 -5.953 1 97.56 90 PRO A N 1
ATOM 694 C CA . PRO A 1 90 ? 7.652 -2.104 -5.062 1 97.56 90 PRO A CA 1
ATOM 695 C C . PRO A 1 90 ? 8.508 -3.035 -4.211 1 97.56 90 PRO A C 1
ATOM 697 O O . PRO A 1 90 ? 9.461 -3.635 -4.711 1 97.56 90 PRO A O 1
ATOM 700 N N . MET A 1 91 ? 8.125 -3.156 -2.967 1 97.06 91 MET A N 1
ATOM 701 C CA . MET A 1 91 ? 8.875 -3.979 -2.023 1 97.06 91 MET A CA 1
ATOM 702 C C . MET A 1 91 ? 8.031 -5.137 -1.511 1 97.06 91 MET A C 1
ATOM 704 O O . MET A 1 91 ? 8.562 -6.164 -1.086 1 97.06 91 MET A O 1
ATOM 708 N N . HIS A 1 92 ? 6.758 -4.945 -1.454 1 97.56 92 HIS A N 1
ATOM 709 C CA . HIS A 1 92 ? 5.832 -5.965 -0.978 1 97.56 92 HIS A CA 1
ATOM 710 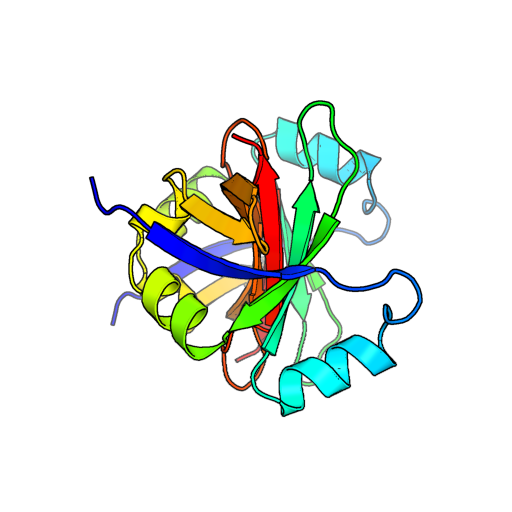C C . HIS A 1 92 ? 4.43 -5.734 -1.523 1 97.56 92 HIS A C 1
ATOM 712 O O . HIS A 1 92 ? 4.035 -4.59 -1.769 1 97.56 92 HIS A O 1
ATOM 718 N N . ALA A 1 93 ? 3.732 -6.785 -1.605 1 98.19 93 ALA A N 1
ATOM 719 C CA . ALA A 1 93 ? 2.346 -6.676 -2.051 1 98.19 93 ALA A CA 1
ATOM 720 C C . ALA A 1 93 ? 1.469 -7.727 -1.38 1 98.19 93 ALA A C 1
ATOM 722 O O . ALA A 1 93 ? 1.904 -8.859 -1.158 1 98.19 93 ALA A O 1
ATOM 723 N N . ASP A 1 94 ? 0.287 -7.379 -1.136 1 97.81 94 ASP A N 1
ATOM 724 C CA . ASP A 1 94 ? -0.748 -8.305 -0.686 1 97.81 94 ASP A CA 1
ATOM 725 C C . ASP A 1 94 ? -1.891 -8.383 -1.695 1 97.81 94 ASP A C 1
ATOM 727 O O . ASP A 1 94 ? -2.387 -7.359 -2.16 1 97.81 94 ASP A O 1
ATOM 731 N N . PHE A 1 95 ? -2.295 -9.602 -1.892 1 97.81 95 PHE A N 1
ATOM 732 C CA . PHE A 1 95 ? -3.4 -9.859 -2.805 1 97.81 95 PHE A CA 1
ATOM 733 C C . PHE A 1 95 ? -4.52 -10.617 -2.102 1 97.81 95 PHE A C 1
ATOM 735 O O . PHE A 1 95 ? -4.262 -11.484 -1.268 1 97.81 95 PHE A O 1
ATOM 742 N N . LYS A 1 96 ? -5.676 -10.312 -2.467 1 97.25 96 LYS A N 1
ATOM 743 C CA . LYS A 1 96 ? -6.844 -11.039 -1.983 1 97.25 96 LYS A CA 1
ATOM 744 C C . LYS A 1 96 ? -7.527 -11.805 -3.117 1 97.25 96 LYS A C 1
ATOM 746 O O . LYS A 1 96 ? -7.766 -11.242 -4.188 1 97.25 96 LYS A O 1
ATOM 751 N N . ARG A 1 97 ? -7.863 -12.984 -2.811 1 96.44 97 ARG A N 1
ATOM 752 C CA . ARG A 1 97 ? -8.57 -13.773 -3.811 1 96.44 97 ARG A CA 1
ATOM 753 C C . ARG A 1 97 ? -9.922 -13.141 -4.145 1 96.44 97 ARG A C 1
ATOM 755 O O . ARG A 1 97 ? -10.625 -12.664 -3.256 1 96.44 97 ARG A O 1
ATOM 762 N N . ALA A 1 98 ? -10.156 -13.008 -5.43 1 90.5 98 ALA A N 1
ATOM 763 C CA . ALA A 1 98 ? -11.352 -12.344 -5.941 1 90.5 98 ALA A CA 1
ATOM 764 C C . ALA A 1 98 ? -12.586 -13.227 -5.77 1 90.5 98 ALA A C 1
ATOM 766 O O . ALA A 1 98 ? -12.477 -14.453 -5.738 1 90.5 98 ALA A O 1
ATOM 767 N N . MET B 1 1 ? 2.678 19.828 -13.633 1 48.69 1 MET B N 1
ATOM 768 C CA . MET B 1 1 ? 2.996 18.969 -12.492 1 48.69 1 MET B CA 1
ATOM 769 C C . MET B 1 1 ? 1.832 18.906 -11.508 1 48.69 1 MET B C 1
ATOM 771 O O . MET B 1 1 ? 1.237 19.938 -11.188 1 48.69 1 MET B O 1
ATOM 775 N N . ALA B 1 2 ? 0.918 17.875 -11.594 1 57.19 2 ALA B N 1
ATOM 776 C CA . ALA B 1 2 ? -0.256 17.938 -10.727 1 57.19 2 ALA B CA 1
ATOM 777 C C . ALA B 1 2 ? 0.148 18.156 -9.273 1 57.19 2 ALA B C 1
ATOM 779 O O . ALA B 1 2 ? 1.094 17.531 -8.781 1 57.19 2 ALA B O 1
ATOM 780 N N . ASN B 1 3 ? -0.232 19.344 -8.719 1 84.69 3 ASN B N 1
ATOM 781 C CA . ASN B 1 3 ? 0.031 19.625 -7.312 1 84.69 3 ASN B CA 1
ATOM 782 C C . ASN B 1 3 ? -1.006 18.969 -6.406 1 84.69 3 ASN B C 1
ATOM 784 O O . ASN B 1 3 ? -2.197 19.266 -6.5 1 84.69 3 ASN B O 1
ATOM 788 N N . PHE B 1 4 ? -0.639 17.891 -5.695 1 94 4 PHE B N 1
ATOM 789 C CA . PHE B 1 4 ? -1.544 17.219 -4.773 1 94 4 PHE B CA 1
ATOM 790 C C . PHE B 1 4 ? -1.442 17.812 -3.377 1 94 4 PHE B C 1
ATOM 792 O O . PHE B 1 4 ? -0.355 17.875 -2.799 1 94 4 PHE B O 1
ATOM 799 N N . VAL B 1 5 ? -2.609 18.344 -2.965 1 95.56 5 VAL B N 1
ATOM 800 C CA . VAL B 1 5 ? -2.67 18.875 -1.607 1 95.56 5 VAL B CA 1
ATOM 801 C C . VAL B 1 5 ? -3.742 18.141 -0.809 1 95.56 5 VAL B C 1
ATOM 803 O O . VAL B 1 5 ? -4.891 18.031 -1.249 1 95.56 5 VAL B O 1
ATOM 806 N N . LEU B 1 6 ? -3.367 17.656 0.359 1 97.38 6 LEU B N 1
ATOM 807 C CA . LEU B 1 6 ? -4.309 17 1.262 1 97.38 6 LEU B CA 1
ATOM 808 C C . LEU B 1 6 ? -4.363 17.734 2.604 1 97.38 6 LEU B C 1
ATOM 810 O O . LEU B 1 6 ? -3.354 18.266 3.07 1 97.38 6 LEU B O 1
ATOM 814 N N . ASN B 1 7 ? -5.531 17.672 3.16 1 96.19 7 ASN B N 1
ATOM 815 C CA . ASN B 1 7 ? -5.703 18.188 4.508 1 96.19 7 ASN B CA 1
ATOM 816 C C . ASN B 1 7 ? -5.75 17.078 5.547 1 96.19 7 ASN B C 1
ATOM 818 O O . ASN B 1 7 ? -6.43 16.062 5.352 1 96.19 7 ASN B O 1
ATOM 822 N N . ALA B 1 8 ? -4.965 17.344 6.648 1 97.25 8 ALA B N 1
ATOM 823 C CA . ALA B 1 8 ? -4.895 16.312 7.68 1 97.25 8 ALA B CA 1
ATOM 824 C C . ALA B 1 8 ? -5.035 16.922 9.07 1 97.25 8 ALA B C 1
ATOM 826 O O . ALA B 1 8 ? -4.879 18.125 9.25 1 97.25 8 ALA B O 1
ATOM 827 N N . GLN B 1 9 ? -5.438 16.047 9.961 1 94.69 9 GLN B N 1
ATOM 828 C CA . GLN B 1 9 ? -5.457 16.391 11.383 1 94.69 9 GLN B CA 1
ATOM 829 C C . GLN B 1 9 ? -4.527 15.484 12.18 1 94.69 9 GLN B C 1
ATOM 831 O O . GLN B 1 9 ? -4.539 14.266 12.008 1 94.69 9 GLN B O 1
ATOM 836 N N . ALA B 1 10 ? -3.777 16.109 13.047 1 93 10 ALA B N 1
ATOM 837 C CA . ALA B 1 10 ? -2.893 15.32 13.898 1 93 10 ALA B CA 1
ATOM 838 C C . ALA B 1 10 ? -3.689 14.5 14.906 1 93 10 ALA B C 1
ATOM 840 O O . ALA B 1 10 ? -4.684 14.977 15.461 1 93 10 ALA B O 1
ATOM 841 N N . ARG B 1 11 ? -3.205 13.297 15.094 1 87.69 11 ARG B N 1
ATOM 842 C CA . ARG B 1 11 ? -3.848 12.43 16.078 1 87.69 11 ARG B CA 1
ATOM 843 C C . ARG B 1 11 ? -2.998 12.297 17.328 1 87.69 11 ARG B C 1
ATOM 845 O O . ARG B 1 11 ? -1.771 12.211 17.25 1 87.69 11 ARG B O 1
ATOM 852 N N . ALA B 1 12 ? -3.758 12.297 18.391 1 78 12 ALA B N 1
ATOM 853 C CA . ALA B 1 12 ? -3.059 12.094 19.672 1 78 12 ALA B CA 1
ATOM 854 C C . ALA B 1 12 ? -2.611 10.648 19.828 1 78 12 ALA B C 1
ATOM 856 O O . ALA B 1 12 ? -3.27 9.727 19.328 1 78 12 ALA B O 1
ATOM 857 N N . GLU B 1 13 ? -1.516 10.508 20.484 1 70 13 GLU B N 1
ATOM 858 C CA . GLU B 1 13 ? -0.925 9.188 20.672 1 70 13 GLU B CA 1
ATOM 859 C C . GLU B 1 13 ? -1.893 8.25 21.391 1 70 13 GLU B C 1
ATOM 861 O O . GLU B 1 13 ? -1.947 7.055 21.094 1 70 13 GLU B O 1
ATOM 866 N N . ASP B 1 14 ? -2.578 8.789 22.203 1 70.56 14 ASP B N 1
ATOM 867 C CA . ASP B 1 14 ? -3.451 7.977 23.047 1 70.56 14 ASP B CA 1
ATOM 868 C C . ASP B 1 14 ? -4.676 7.504 22.266 1 70.56 14 ASP B C 1
ATOM 870 O O . ASP B 1 14 ? -5.418 6.637 22.734 1 70.56 14 ASP B O 1
ATOM 874 N N . LYS B 1 15 ? -4.879 8.078 21.219 1 69.31 15 LYS B N 1
ATOM 875 C CA . LYS B 1 15 ? -6.043 7.715 20.422 1 69.31 15 LYS B CA 1
ATOM 876 C C . LYS B 1 15 ? -5.629 6.902 19.203 1 69.31 15 LYS B C 1
ATOM 878 O O . LYS B 1 15 ? -6.176 7.094 18.109 1 69.31 15 LYS B O 1
ATOM 883 N N . GLN B 1 16 ? -4.676 6.211 19.516 1 79.88 16 GLN B N 1
ATOM 884 C CA . GLN B 1 16 ? -4.191 5.359 18.438 1 79.88 16 GLN B CA 1
ATOM 885 C C . GLN B 1 16 ? -4.461 3.887 18.734 1 79.88 16 GLN B C 1
ATOM 887 O O . GLN B 1 16 ? -4.863 3.535 19.844 1 79.88 16 GLN B O 1
ATOM 892 N N . GLY B 1 17 ? -4.523 3.107 17.688 1 80.38 17 GLY B N 1
ATOM 893 C CA . GLY B 1 17 ? -4.781 1.684 17.844 1 80.38 17 GLY B CA 1
ATOM 894 C C . GLY B 1 17 ? -5.914 1.187 16.969 1 80.38 17 GLY B C 1
ATOM 895 O O . GLY B 1 17 ? -6.531 1.967 16.234 1 80.38 17 GLY B O 1
ATOM 896 N N . LYS B 1 18 ? -6.16 -0.086 17.156 1 80.5 18 LYS B N 1
ATOM 897 C CA . LYS B 1 18 ? -7.121 -0.785 16.312 1 80.5 18 LYS B CA 1
ATOM 898 C C . LYS B 1 18 ? -8.523 -0.213 16.469 1 80.5 18 LYS B C 1
ATOM 900 O O . LYS B 1 18 ? -9.203 0.081 15.484 1 80.5 18 LYS B O 1
ATOM 905 N N . GLY B 1 19 ? -8.875 -0.123 17.703 1 85.38 19 GLY B N 1
ATOM 906 C CA . GLY B 1 19 ? -10.203 0.419 17.969 1 85.38 19 GLY B CA 1
ATOM 907 C C . GLY B 1 19 ? -10.367 1.85 17.484 1 85.38 19 GLY B C 1
ATOM 908 O O . GLY B 1 19 ? -11.367 2.184 16.844 1 85.38 19 GLY B O 1
ATOM 909 N N . ALA B 1 20 ? -9.43 2.592 17.688 1 88.94 20 ALA B N 1
ATOM 910 C CA . ALA B 1 20 ? -9.453 3.994 17.281 1 88.94 20 ALA B CA 1
ATOM 911 C C . ALA B 1 20 ? -9.477 4.121 15.766 1 88.94 20 ALA B C 1
ATOM 913 O O . ALA B 1 20 ? -10.234 4.922 15.211 1 88.94 20 ALA B O 1
ATOM 914 N N . SER B 1 21 ? -8.703 3.371 15.055 1 92 21 SER B N 1
ATOM 915 C CA . SER B 1 21 ? -8.648 3.404 13.594 1 92 21 SER B CA 1
ATOM 916 C C . SER B 1 21 ? -9.992 3.002 12.984 1 92 21 SER B C 1
ATOM 918 O O . SER B 1 21 ? -10.438 3.596 12 1 92 21 SER B O 1
ATOM 920 N N . ARG B 1 22 ? -10.57 2.027 13.555 1 93.25 22 ARG B N 1
ATOM 921 C CA . ARG B 1 22 ? -11.875 1.6 13.078 1 93.25 22 ARG B CA 1
ATOM 922 C C . ARG B 1 22 ? -12.898 2.73 13.188 1 93.25 22 ARG B C 1
ATOM 924 O O . ARG B 1 22 ? -13.672 2.963 12.258 1 93.25 22 ARG B O 1
ATOM 931 N N . ARG B 1 23 ? -12.883 3.355 14.266 1 93.5 23 ARG B N 1
ATOM 932 C CA . ARG B 1 23 ? -13.805 4.469 14.469 1 93.5 23 ARG B CA 1
ATOM 933 C C . ARG B 1 23 ? -13.578 5.57 13.445 1 93.5 23 ARG B C 1
ATOM 935 O O . ARG B 1 23 ? -14.531 6.137 12.914 1 93.5 23 ARG B O 1
ATOM 942 N N . LEU B 1 24 ? -12.406 5.887 13.188 1 94.62 24 LEU B N 1
ATOM 943 C CA . LEU B 1 24 ? -12.062 6.922 12.219 1 94.62 24 LEU B CA 1
ATOM 944 C C . LEU B 1 24 ? -12.633 6.586 10.844 1 94.62 24 LEU B C 1
ATOM 946 O O . LEU B 1 24 ? -13.211 7.453 10.18 1 94.6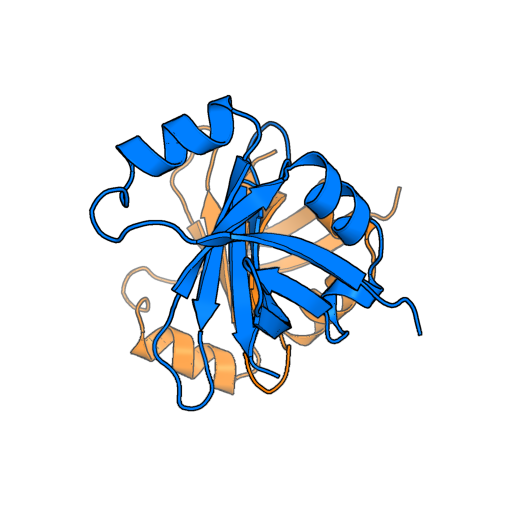2 24 LEU B O 1
ATOM 950 N N . ARG B 1 25 ? -12.57 5.355 10.516 1 95 25 ARG B N 1
ATOM 951 C CA . ARG B 1 25 ? -13.023 4.957 9.188 1 95 25 ARG B CA 1
ATOM 952 C C . ARG B 1 25 ? -14.539 5.059 9.07 1 95 25 ARG B C 1
ATOM 954 O O . ARG B 1 25 ? -15.062 5.383 8 1 95 25 ARG B O 1
ATOM 961 N N . ARG B 1 26 ? -15.148 4.82 10.141 1 95 26 ARG B N 1
ATOM 962 C CA . ARG B 1 26 ? -16.594 4.965 10.156 1 95 26 ARG B CA 1
ATOM 963 C C . ARG B 1 26 ? -17 6.418 9.938 1 95 26 ARG B C 1
ATOM 965 O O . ARG B 1 26 ? -18.109 6.695 9.453 1 95 26 ARG B O 1
ATOM 972 N N . GLU B 1 27 ? -16.141 7.254 10.305 1 95.69 27 GLU B N 1
ATOM 973 C CA . GLU B 1 27 ? -16.391 8.688 10.148 1 95.69 27 GLU B CA 1
ATOM 974 C C . GLU B 1 27 ? -15.805 9.195 8.828 1 95.69 27 GLU B C 1
ATOM 976 O O . GLU B 1 27 ? -15.602 10.406 8.664 1 95.69 27 GLU B O 1
ATOM 981 N N . SER B 1 28 ? -15.414 8.305 7.953 1 96.81 28 SER B N 1
ATOM 982 C CA . SER B 1 28 ? -14.891 8.617 6.629 1 96.81 28 SER B CA 1
ATOM 983 C C . SER B 1 28 ? -13.539 9.312 6.711 1 96.81 28 SER B C 1
ATOM 985 O O . SER B 1 28 ? -13.242 10.211 5.922 1 96.81 28 SER B O 1
ATOM 987 N N . LEU B 1 29 ? -12.836 8.906 7.754 1 96.5 29 LEU B N 1
ATOM 988 C CA . LEU B 1 29 ? -11.453 9.352 7.918 1 96.5 29 LEU B CA 1
ATOM 989 C C . LEU B 1 29 ? -10.484 8.188 7.738 1 96.5 29 LEU B C 1
ATOM 991 O O . LEU B 1 29 ? -10.805 7.047 8.086 1 96.5 29 LEU B O 1
ATOM 995 N N . VAL B 1 30 ? -9.352 8.523 7.199 1 97.56 30 VAL B N 1
ATOM 996 C CA . VAL B 1 30 ? -8.344 7.504 6.934 1 97.56 30 VAL B CA 1
ATOM 997 C C . VAL B 1 30 ? -7.113 7.75 7.797 1 97.56 30 VAL B C 1
ATOM 999 O O . VAL B 1 30 ? -6.465 8.797 7.688 1 97.56 30 VAL B O 1
ATOM 1002 N N . PRO B 1 31 ? -6.773 6.801 8.641 1 97.31 31 PRO B N 1
ATOM 1003 C CA . PRO B 1 31 ? -5.52 6.941 9.391 1 97.31 31 PRO B CA 1
ATOM 1004 C C . PRO B 1 31 ? -4.289 6.91 8.492 1 97.31 31 PRO B C 1
ATOM 1006 O O . PRO B 1 31 ? -4.258 6.176 7.5 1 97.31 31 PRO B O 1
ATOM 1009 N N . ALA B 1 32 ? -3.309 7.695 8.859 1 97.44 32 ALA B N 1
ATOM 1010 C CA . ALA B 1 32 ? -2.059 7.754 8.102 1 97.44 32 ALA B CA 1
ATOM 1011 C C . ALA B 1 32 ? -0.887 8.117 9.008 1 97.44 32 ALA B C 1
ATOM 1013 O O . ALA B 1 32 ? -1.085 8.594 10.133 1 97.44 32 ALA B O 1
ATOM 1014 N N . ILE B 1 33 ? 0.261 7.82 8.484 1 96.94 33 ILE B N 1
ATOM 1015 C CA . ILE B 1 33 ? 1.49 8.125 9.203 1 96.94 33 ILE B CA 1
ATOM 1016 C C . ILE B 1 33 ? 2.459 8.867 8.289 1 96.94 33 ILE B C 1
ATOM 1018 O O . ILE B 1 33 ? 2.623 8.5 7.121 1 96.94 33 ILE B O 1
ATOM 1022 N N . ILE B 1 34 ? 3.02 9.898 8.805 1 96.94 34 ILE B N 1
ATOM 1023 C CA . ILE B 1 34 ? 4.102 10.609 8.125 1 96.94 34 ILE B CA 1
ATOM 1024 C C . ILE B 1 34 ? 5.418 10.352 8.852 1 96.94 34 ILE B C 1
ATOM 1026 O O . ILE B 1 34 ? 5.535 10.602 10.055 1 96.94 34 ILE B O 1
ATOM 1030 N N . TYR B 1 35 ? 6.273 9.836 8.18 1 97 35 TYR B N 1
ATOM 1031 C CA . TYR B 1 35 ? 7.574 9.578 8.789 1 97 35 TYR B CA 1
ATOM 1032 C C . TYR B 1 35 ? 8.703 10.008 7.863 1 97 35 TYR B C 1
ATOM 1034 O O . TYR B 1 35 ? 8.469 10.633 6.828 1 97 35 TYR B O 1
ATOM 1042 N N . GLY B 1 36 ? 9.984 9.719 8.336 1 94.44 36 GLY B N 1
ATOM 1043 C CA . GLY B 1 36 ? 11.133 10.039 7.504 1 94.44 36 GLY B CA 1
ATOM 1044 C C . GLY B 1 36 ? 11.797 11.352 7.895 1 94.44 36 GLY B C 1
ATOM 1045 O O . GLY B 1 36 ? 11.281 12.086 8.734 1 94.44 36 GLY B O 1
ATOM 1046 N N . GLY B 1 37 ? 12.922 11.539 7.215 1 90.5 37 GLY B N 1
ATOM 1047 C CA . GLY B 1 37 ? 13.695 12.727 7.57 1 90.5 37 GLY B CA 1
ATOM 1048 C C . GLY B 1 37 ? 14.234 12.68 8.984 1 90.5 37 GLY B C 1
ATOM 1049 O O . GLY B 1 37 ? 14.57 11.609 9.492 1 90.5 37 GLY B O 1
ATOM 1050 N N . ASN B 1 38 ? 14.344 13.922 9.586 1 91.94 38 ASN B N 1
ATOM 1051 C CA . ASN B 1 38 ? 14.953 14.023 10.906 1 91.94 38 ASN B CA 1
ATOM 1052 C C . ASN B 1 38 ? 13.898 14.164 12 1 91.94 38 ASN B C 1
ATOM 1054 O O . ASN B 1 38 ? 14.227 14.086 13.188 1 91.94 38 ASN B O 1
ATOM 1058 N N . ALA B 1 39 ? 12.664 14.273 11.633 1 91.69 39 ALA B N 1
ATOM 1059 C CA . ALA B 1 39 ? 11.602 14.492 12.609 1 91.69 39 ALA B CA 1
ATOM 1060 C C . ALA B 1 39 ? 10.922 13.18 12.984 1 91.69 39 ALA B C 1
ATOM 1062 O O . ALA B 1 39 ? 10.969 12.211 12.227 1 91.69 39 ALA B O 1
ATOM 1063 N N . GLU B 1 40 ? 10.367 13.133 14.141 1 93.38 40 GLU B N 1
ATOM 1064 C CA . GLU B 1 40 ? 9.609 11.969 14.594 1 93.38 40 GLU B CA 1
ATOM 1065 C C . GLU B 1 40 ? 8.375 11.742 13.727 1 93.38 40 GLU B C 1
ATOM 1067 O O . GLU B 1 40 ? 7.805 12.688 13.188 1 93.38 40 GLU B O 1
ATOM 1072 N N . PRO B 1 41 ? 7.973 10.523 13.672 1 95.19 41 PRO B N 1
ATOM 1073 C CA . PRO B 1 41 ? 6.742 10.234 12.922 1 95.19 41 PRO B CA 1
ATOM 1074 C C . PRO B 1 41 ? 5.516 10.914 13.531 1 95.19 41 PRO B C 1
ATOM 1076 O O . PRO B 1 41 ? 5.438 11.078 14.75 1 95.19 41 PRO B O 1
ATOM 1079 N N . VAL B 1 42 ? 4.613 11.234 12.68 1 93.62 42 VAL B N 1
ATOM 1080 C CA . VAL B 1 42 ? 3.373 11.875 13.102 1 93.62 42 VAL B CA 1
ATOM 1081 C C . VAL B 1 42 ? 2.174 11.078 12.594 1 93.62 42 VAL B C 1
ATOM 1083 O O . VAL B 1 42 ? 2.09 10.766 11.398 1 93.62 42 VAL B O 1
ATOM 1086 N N . ALA B 1 43 ? 1.314 10.727 13.539 1 95.94 43 ALA B N 1
ATOM 1087 C CA . ALA B 1 43 ? 0.054 10.102 13.148 1 95.94 43 ALA B CA 1
ATOM 1088 C C . ALA B 1 43 ? -0.98 11.148 12.75 1 95.94 43 ALA B C 1
ATOM 1090 O O . ALA B 1 43 ? -1.209 12.109 13.492 1 95.94 43 ALA B O 1
ATOM 1091 N N . VAL B 1 44 ? -1.595 10.898 11.617 1 96.56 44 VAL B N 1
ATOM 1092 C CA . VAL B 1 44 ? -2.57 11.883 11.156 1 96.56 44 VAL B CA 1
ATOM 1093 C C . VAL B 1 44 ? -3.818 11.172 10.641 1 96.56 44 VAL B C 1
ATOM 1095 O O . VAL B 1 44 ? -3.832 9.945 10.516 1 96.56 44 VAL B O 1
ATOM 1098 N N . THR B 1 45 ? -4.863 11.977 10.398 1 96.5 45 THR B N 1
ATOM 1099 C CA . THR B 1 45 ? -6.078 11.523 9.734 1 96.5 45 THR B CA 1
ATOM 1100 C C . THR B 1 45 ? -6.332 12.328 8.461 1 96.5 45 THR B C 1
ATOM 1102 O O . THR B 1 45 ? -6.133 13.539 8.438 1 96.5 45 THR B O 1
ATOM 1105 N N . LEU B 1 46 ? -6.73 11.594 7.445 1 97.69 46 LEU B N 1
ATOM 1106 C CA . LEU B 1 46 ? -7.051 12.203 6.16 1 97.69 46 LEU B CA 1
ATOM 1107 C C . LEU B 1 46 ? -8.531 12.039 5.836 1 97.69 46 LEU B C 1
ATOM 1109 O O . LEU B 1 46 ? -9.156 11.047 6.227 1 97.69 46 LEU B O 1
ATOM 1113 N N . GLU B 1 47 ? -9.078 13.008 5.121 1 96.81 47 GLU B N 1
ATOM 1114 C CA . GLU B 1 47 ? -10.438 12.844 4.617 1 96.81 47 GLU B CA 1
ATOM 1115 C C . GLU B 1 47 ? -10.492 11.828 3.484 1 96.81 47 GLU B C 1
ATOM 1117 O O . GLU B 1 47 ? -9.734 11.93 2.514 1 96.81 47 GLU B O 1
ATOM 1122 N N . LEU B 1 48 ? -11.414 10.93 3.596 1 97.25 48 LEU B N 1
ATOM 1123 C CA . LEU B 1 48 ? -11.531 9.852 2.625 1 97.25 48 LEU B CA 1
ATOM 1124 C C . LEU B 1 48 ? -11.75 10.398 1.221 1 97.25 48 LEU B C 1
ATOM 1126 O O . LEU B 1 48 ? -11.07 9.992 0.275 1 97.25 48 LEU B O 1
ATOM 1130 N N . ARG B 1 49 ? -12.664 11.305 1.08 1 97 49 ARG B N 1
ATOM 1131 C CA . ARG B 1 49 ? -13.016 11.852 -0.227 1 97 49 ARG B CA 1
ATOM 1132 C C . ARG B 1 49 ? -11.805 12.477 -0.909 1 97 49 ARG B C 1
ATOM 1134 O O . ARG B 1 49 ? -11.594 12.281 -2.107 1 97 49 ARG B O 1
ATOM 1141 N N . GLU B 1 50 ? -11.016 13.188 -0.188 1 96.81 50 GLU B N 1
ATOM 1142 C CA . GLU B 1 50 ? -9.828 13.844 -0.736 1 96.81 50 GLU B CA 1
ATOM 1143 C C . GLU B 1 50 ? -8.789 12.82 -1.175 1 96.81 50 GLU B C 1
ATOM 1145 O O . GLU B 1 50 ? -8.188 12.953 -2.244 1 96.81 50 GLU B O 1
ATOM 1150 N N . LEU B 1 51 ? -8.586 11.836 -0.367 1 97.69 51 LEU B N 1
ATOM 1151 C CA . LEU B 1 51 ? -7.59 10.812 -0.679 1 97.69 51 LEU B CA 1
ATOM 1152 C C . LEU B 1 51 ? -8.008 10 -1.901 1 97.69 51 LEU B C 1
ATOM 1154 O O . LEU B 1 51 ? -7.188 9.734 -2.781 1 97.69 51 LEU B O 1
ATOM 1158 N N . VAL B 1 52 ? -9.242 9.656 -1.993 1 96.25 52 VAL B N 1
ATOM 1159 C CA . VAL B 1 52 ? -9.758 8.898 -3.131 1 96.25 52 VAL B CA 1
ATOM 1160 C C . VAL B 1 52 ? -9.531 9.688 -4.418 1 96.25 52 VAL B C 1
ATOM 1162 O O . VAL B 1 52 ? -9.062 9.141 -5.418 1 96.25 52 VAL B O 1
ATOM 1165 N N . LYS B 1 53 ? -9.82 10.906 -4.371 1 96.19 53 LYS B N 1
ATOM 1166 C CA . LYS B 1 53 ? -9.633 11.758 -5.543 1 96.19 53 LYS B CA 1
ATOM 1167 C C . LYS B 1 53 ? -8.164 11.805 -5.965 1 96.1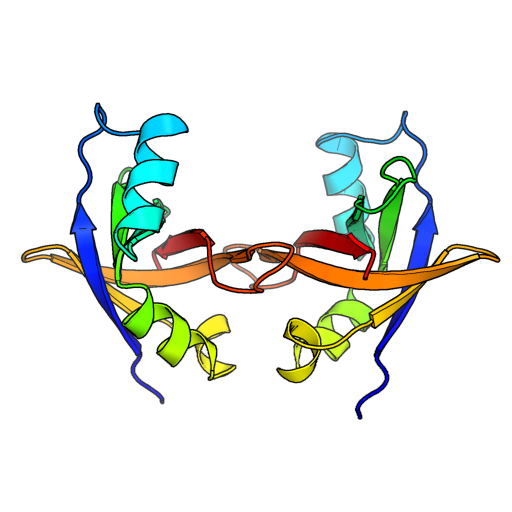9 53 LYS B C 1
ATOM 1169 O O . 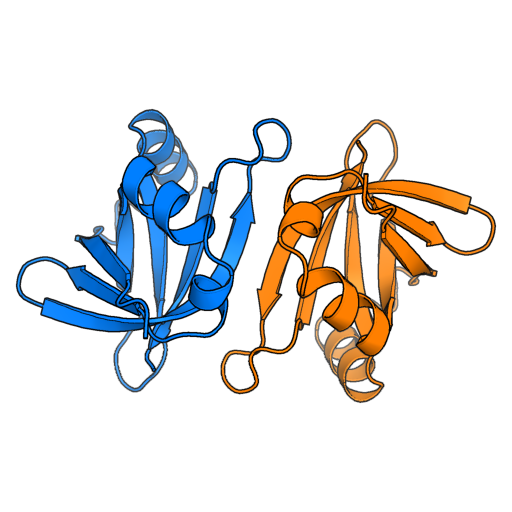LYS B 1 53 ? -7.852 11.703 -7.152 1 96.19 53 LYS B O 1
ATOM 1174 N N . ALA B 1 54 ? -7.301 11.961 -5.086 1 96.19 54 ALA B N 1
ATOM 11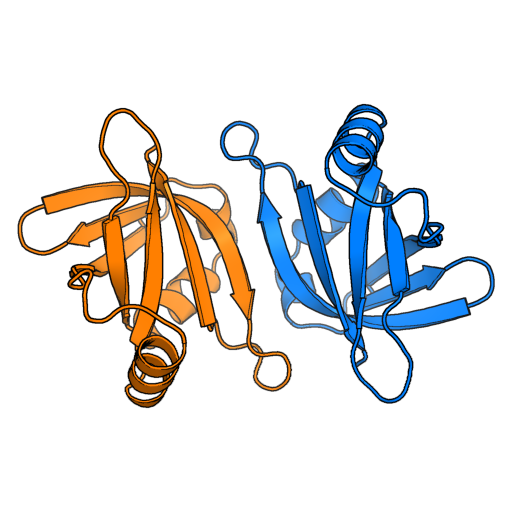75 C CA . ALA B 1 54 ? -5.871 12.008 -5.371 1 96.19 54 ALA B CA 1
ATOM 1176 C C . ALA B 1 54 ? -5.391 10.695 -5.996 1 96.19 54 ALA B C 1
ATOM 1178 O O . ALA B 1 54 ? -4.578 10.703 -6.922 1 96.19 54 ALA B O 1
ATOM 1179 N N . LEU B 1 55 ? -5.91 9.602 -5.527 1 95 55 LEU B N 1
ATOM 1180 C CA . LEU B 1 55 ? -5.484 8.266 -5.93 1 95 55 LEU B CA 1
ATOM 1181 C C . LEU B 1 55 ? -5.922 7.965 -7.359 1 95 55 LEU B C 1
ATOM 1183 O O . LEU B 1 55 ? -5.441 7.008 -7.973 1 95 55 LEU B O 1
ATOM 1187 N N . GLU B 1 56 ? -6.785 8.719 -7.906 1 93 56 GLU B N 1
ATOM 1188 C CA . GLU B 1 56 ? -7.227 8.539 -9.289 1 93 56 GLU B CA 1
ATOM 1189 C C . GLU B 1 56 ? -6.094 8.82 -10.273 1 93 56 GLU B C 1
ATOM 1191 O O . GLU B 1 56 ? -6.109 8.328 -11.398 1 93 56 GLU B O 1
ATOM 1196 N N . SER B 1 57 ? -5.195 9.57 -9.82 1 92.81 57 SER B N 1
ATOM 1197 C CA . SER B 1 57 ? -4.062 9.922 -10.672 1 92.81 57 SER B CA 1
ATOM 1198 C C . SER B 1 57 ? -2.842 9.062 -10.352 1 92.81 57 SER B C 1
ATOM 1200 O O . SER B 1 57 ? -2.365 9.055 -9.211 1 92.81 57 SER B O 1
ATOM 1202 N N . ASN B 1 58 ? -2.244 8.555 -11.391 1 88.5 58 ASN B N 1
ATOM 1203 C CA . ASN B 1 58 ? -1.034 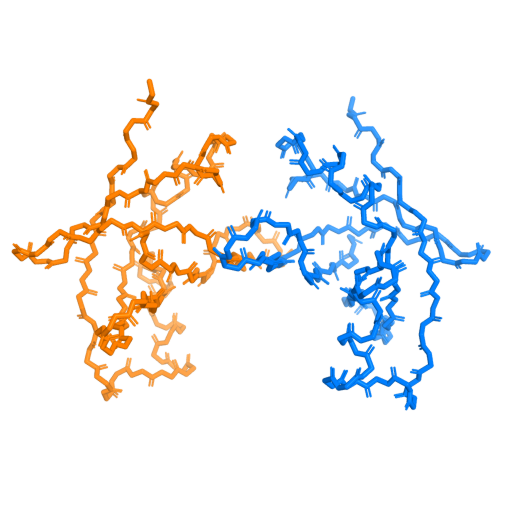7.758 -11.211 1 88.5 58 ASN B CA 1
ATOM 1204 C C . ASN B 1 58 ? 0.131 8.617 -10.727 1 88.5 58 ASN B C 1
ATOM 1206 O O . ASN B 1 58 ? 1.031 8.125 -10.039 1 88.5 58 ASN B O 1
ATOM 1210 N N . ALA B 1 59 ? 0.083 9.805 -11.094 1 91.75 59 ALA B N 1
ATOM 1211 C CA . ALA B 1 59 ? 1.153 10.727 -10.727 1 91.75 59 ALA B CA 1
ATOM 1212 C C . ALA B 1 59 ? 1.249 10.875 -9.211 1 91.75 59 ALA B C 1
ATOM 1214 O O . ALA B 1 59 ? 2.303 11.234 -8.68 1 91.75 59 ALA B O 1
ATOM 1215 N N . PHE B 1 60 ? 0.16 10.594 -8.5 1 93.81 60 PHE B N 1
ATOM 1216 C CA . PHE B 1 60 ? 0.12 10.703 -7.043 1 93.81 60 PHE B CA 1
ATOM 1217 C C . PHE B 1 60 ? 1.159 9.789 -6.406 1 93.81 60 PHE B C 1
ATOM 1219 O O . PHE B 1 60 ? 1.746 10.133 -5.375 1 93.81 60 PHE B O 1
ATOM 1226 N N . PHE B 1 61 ? 1.459 8.719 -7.059 1 92.56 61 PHE B N 1
ATOM 1227 C CA . PHE B 1 61 ? 2.338 7.707 -6.492 1 92.56 61 PHE B CA 1
ATOM 1228 C C . PHE B 1 61 ? 3.799 8.031 -6.777 1 92.56 61 PHE B C 1
ATOM 1230 O O . PHE B 1 61 ? 4.699 7.469 -6.156 1 92.56 61 PHE B O 1
ATOM 1237 N N . GLU B 1 62 ? 4.004 8.977 -7.551 1 89.88 62 GLU B N 1
ATOM 1238 C CA . GLU B 1 62 ? 5.367 9.258 -7.988 1 89.88 62 GLU B CA 1
ATOM 1239 C C . GLU B 1 62 ? 5.809 10.656 -7.555 1 89.88 62 GLU B C 1
ATOM 1241 O O . GLU B 1 62 ? 7.004 10.93 -7.434 1 89.88 62 GLU B O 1
ATOM 1246 N N . GLU B 1 63 ? 4.824 11.414 -7.305 1 92.88 63 GLU B N 1
ATOM 1247 C CA . GLU B 1 63 ? 5.141 12.82 -7.082 1 92.88 63 GLU B CA 1
ATOM 1248 C C . GLU B 1 63 ? 5.098 13.164 -5.598 1 92.88 63 GLU B C 1
ATOM 1250 O O . GLU B 1 63 ? 4.559 12.406 -4.793 1 92.88 63 GLU B O 1
ATOM 1255 N N . VAL B 1 64 ? 5.68 14.367 -5.328 1 95.81 64 VAL B N 1
ATOM 1256 C CA . VAL B 1 64 ? 5.617 14.906 -3.973 1 95.81 64 VAL B CA 1
ATOM 1257 C C . VAL B 1 64 ? 4.227 15.477 -3.705 1 95.81 64 VAL B C 1
ATOM 1259 O O . VAL B 1 64 ? 3.658 16.172 -4.555 1 95.81 64 VAL B O 1
ATOM 1262 N N . VAL B 1 65 ? 3.705 15.172 -2.531 1 96.75 65 VAL B N 1
ATOM 1263 C CA . VAL B 1 65 ? 2.383 15.617 -2.1 1 96.75 65 VAL B CA 1
ATOM 1264 C C . VAL B 1 65 ? 2.518 16.562 -0.911 1 96.75 65 VAL B C 1
ATOM 1266 O O . VAL B 1 65 ? 3.311 16.312 0.002 1 96.75 65 VAL B O 1
ATOM 1269 N N . GLU B 1 66 ? 1.734 17.547 -0.925 1 97.5 66 GLU B N 1
ATOM 1270 C CA . GLU B 1 66 ? 1.659 18.438 0.225 1 97.5 66 GLU B CA 1
ATOM 1271 C C . GLU B 1 66 ? 0.533 18.031 1.171 1 97.5 66 GLU B C 1
ATOM 1273 O O . GLU B 1 66 ? -0.623 17.922 0.757 1 97.5 66 GLU B O 1
ATOM 1278 N N . ILE B 1 67 ? 0.897 17.828 2.424 1 97.56 67 ILE B N 1
ATOM 1279 C CA . ILE B 1 67 ? -0.118 17.562 3.436 1 97.56 67 ILE B CA 1
ATOM 1280 C C . ILE B 1 67 ? -0.132 18.688 4.465 1 97.56 67 ILE B C 1
ATOM 1282 O O . ILE B 1 67 ? 0.891 18.984 5.09 1 97.56 67 ILE B O 1
ATOM 1286 N N . LYS B 1 68 ? -1.284 19.281 4.562 1 97.19 68 LYS B N 1
ATOM 1287 C CA . LYS B 1 68 ? -1.467 20.344 5.559 1 97.19 68 LYS B CA 1
ATOM 1288 C C . LYS B 1 68 ? -1.933 19.766 6.891 1 97.19 68 LYS B C 1
ATOM 1290 O O . LYS B 1 68 ? -3.002 19.156 6.969 1 97.19 68 LYS B O 1
ATOM 1295 N N . VAL B 1 69 ? -1.137 19.969 7.895 1 95.44 69 VAL B N 1
ATOM 1296 C CA . VAL B 1 69 ? -1.46 19.516 9.25 1 95.44 69 VAL B CA 1
ATOM 1297 C C . VAL B 1 69 ? -1.574 20.734 10.18 1 95.44 69 VAL B C 1
ATOM 1299 O O . VAL B 1 69 ? -0.58 21.172 10.758 1 95.44 69 VAL B O 1
ATOM 1302 N N . GLY B 1 70 ? -2.777 21.172 10.391 1 90.12 70 GLY B N 1
ATOM 1303 C CA . GLY B 1 70 ? -2.924 22.438 11.078 1 90.12 70 GLY B CA 1
ATOM 1304 C C . GLY B 1 70 ? -2.227 23.594 10.375 1 90.12 70 GLY B C 1
ATOM 1305 O O . GLY B 1 70 ? -2.523 23.875 9.211 1 90.12 70 GLY B O 1
ATOM 1306 N N . ASP B 1 71 ? -1.288 24.156 11.055 1 90.38 71 ASP B N 1
ATOM 1307 C CA . ASP B 1 71 ? -0.58 25.297 10.492 1 90.38 71 ASP B CA 1
ATOM 1308 C C . ASP B 1 71 ? 0.725 24.859 9.828 1 90.38 71 ASP B C 1
ATOM 1310 O O . ASP B 1 71 ? 1.483 25.703 9.336 1 90.38 71 ASP B O 1
ATOM 1314 N N . LYS B 1 72 ? 0.948 23.625 9.766 1 93.5 72 LYS B N 1
ATOM 1315 C CA . LYS B 1 72 ? 2.182 23.109 9.188 1 93.5 72 LYS B CA 1
ATOM 1316 C C . LYS B 1 72 ? 1.914 22.422 7.848 1 93.5 72 LYS B C 1
ATOM 1318 O O . LYS B 1 72 ? 0.812 21.922 7.605 1 93.5 72 LYS B O 1
ATOM 1323 N N . VAL B 1 73 ? 2.926 22.516 6.992 1 95.19 73 VAL B N 1
ATOM 1324 C CA . VAL B 1 73 ? 2.855 21.859 5.695 1 95.19 73 VAL B CA 1
ATOM 1325 C C . VAL B 1 73 ? 3.992 20.844 5.574 1 95.19 73 VAL B C 1
ATOM 1327 O O . VAL B 1 73 ? 5.156 21.172 5.805 1 95.19 73 VAL B O 1
ATOM 1330 N N . GLU B 1 74 ? 3.65 19.641 5.281 1 95.94 74 GLU B N 1
ATOM 1331 C CA . GLU B 1 74 ? 4.633 18.578 5.051 1 95.94 74 GLU B CA 1
ATOM 1332 C C . GLU B 1 74 ? 4.688 18.188 3.58 1 95.94 74 GLU B C 1
ATOM 1334 O O . GLU B 1 74 ? 3.648 17.969 2.953 1 95.94 74 GLU B O 1
ATOM 1339 N N . ASN B 1 75 ? 5.922 18.141 3.027 1 96.69 75 ASN B N 1
ATOM 1340 C CA . ASN B 1 75 ? 6.141 17.578 1.704 1 96.69 75 ASN B CA 1
ATOM 1341 C C . ASN B 1 75 ? 6.512 16.094 1.792 1 96.69 75 ASN B C 1
ATOM 1343 O O . ASN B 1 75 ? 7.551 15.742 2.348 1 96.69 75 ASN B O 1
ATOM 1347 N N . VAL B 1 76 ? 5.602 15.281 1.226 1 96.88 76 VAL B N 1
ATOM 1348 C CA . VAL B 1 76 ? 5.77 13.859 1.486 1 96.88 76 VAL B CA 1
ATOM 1349 C C . VAL B 1 76 ? 5.562 13.07 0.196 1 96.88 76 VAL B C 1
ATOM 1351 O O . VAL B 1 76 ? 5.043 13.602 -0.79 1 96.88 76 VAL B O 1
ATOM 1354 N N . LYS B 1 77 ? 5.965 11.805 0.179 1 96.69 77 LYS B N 1
ATOM 1355 C CA . LYS B 1 77 ? 5.664 10.812 -0.852 1 96.69 77 LYS B CA 1
ATOM 1356 C C . LYS B 1 77 ? 4.957 9.602 -0.258 1 96.69 77 LYS B C 1
ATOM 1358 O O . LYS B 1 77 ? 5.316 9.133 0.825 1 96.69 77 LYS B O 1
ATOM 1363 N N . ILE B 1 78 ? 3.992 9.102 -0.928 1 97.06 78 ILE B N 1
ATOM 1364 C CA . ILE B 1 78 ? 3.281 7.93 -0.431 1 97.06 78 ILE B CA 1
ATOM 1365 C C . ILE B 1 78 ? 4.152 6.688 -0.599 1 97.06 78 ILE B C 1
ATOM 1367 O O . ILE B 1 78 ? 4.742 6.477 -1.66 1 97.06 78 ILE B O 1
ATOM 1371 N N . GLN B 1 79 ? 4.242 5.883 0.467 1 96.69 79 GLN B N 1
ATOM 1372 C CA . GLN B 1 79 ? 5.117 4.715 0.442 1 96.69 79 GLN B CA 1
ATOM 1373 C C . GLN B 1 79 ? 4.309 3.424 0.581 1 96.69 79 GLN B C 1
ATOM 1375 O O . GLN B 1 79 ? 4.746 2.363 0.133 1 96.69 79 GLN B O 1
ATOM 1380 N N . ALA B 1 80 ? 3.195 3.516 1.226 1 97.38 80 ALA B N 1
ATOM 1381 C CA . ALA B 1 80 ? 2.338 2.35 1.425 1 97.38 80 ALA B CA 1
ATOM 1382 C C . ALA B 1 80 ? 0.863 2.738 1.368 1 97.38 80 ALA B C 1
ATOM 1384 O O . ALA B 1 80 ? 0.469 3.779 1.898 1 97.38 80 ALA B O 1
ATOM 1385 N N . LEU B 1 81 ? 0.117 1.933 0.716 1 97.81 81 LEU B N 1
ATOM 1386 C CA . LEU B 1 81 ? -1.333 2.086 0.664 1 97.81 81 LEU B CA 1
ATOM 1387 C C . LEU B 1 81 ? -2.029 0.745 0.863 1 97.81 81 LEU B C 1
ATOM 1389 O O . LEU B 1 81 ? -1.748 -0.218 0.147 1 97.81 81 LEU B O 1
ATOM 1393 N N . GLN B 1 82 ? -2.885 0.814 1.87 1 96.81 82 GLN B N 1
ATOM 1394 C CA . GLN B 1 82 ? -3.736 -0.343 2.121 1 96.81 82 GLN B CA 1
ATOM 1395 C C . GLN B 1 82 ? -5.188 -0.045 1.758 1 96.81 82 GLN B C 1
ATOM 1397 O O . GLN B 1 82 ? -5.719 1.012 2.109 1 96.81 82 GLN B O 1
ATOM 1402 N N . ARG B 1 83 ? -5.789 -1.063 1.055 1 96.81 83 ARG B N 1
ATOM 1403 C CA . ARG B 1 83 ? -7.188 -0.917 0.655 1 96.81 83 ARG B CA 1
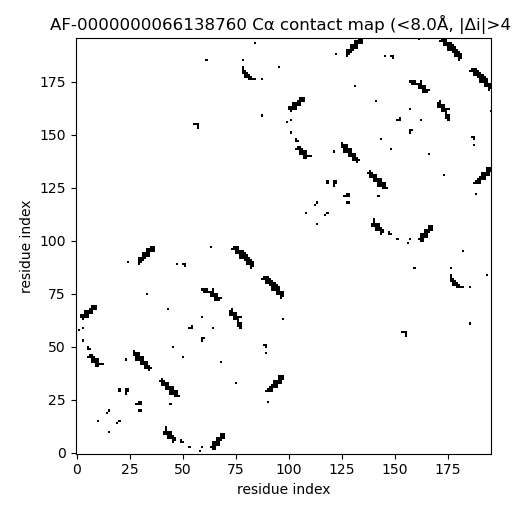ATOM 1404 C C . ARG B 1 83 ? -8.062 -1.973 1.322 1 96.81 83 ARG B C 1
ATOM 1406 O O . ARG B 1 83 ? -7.574 -3.039 1.701 1 96.81 83 ARG B O 1
ATOM 1413 N N . HIS B 1 84 ? -9.422 -1.562 1.416 1 94.44 84 HIS B N 1
ATOM 1414 C CA . HIS B 1 84 ? -10.398 -2.525 1.912 1 94.44 84 HIS B CA 1
ATOM 1415 C C . HIS B 1 84 ? -10.539 -3.707 0.958 1 94.44 84 HIS B C 1
ATOM 1417 O O . HIS B 1 84 ? -10.68 -3.52 -0.253 1 94.44 84 HIS B O 1
ATOM 1423 N N . PRO B 1 85 ? -10.453 -4.848 1.477 1 88.75 85 PRO B N 1
ATOM 1424 C CA . PRO B 1 85 ? -10.453 -6.023 0.603 1 88.75 85 PRO B CA 1
ATOM 1425 C C . PRO B 1 85 ? -11.727 -6.137 -0.232 1 88.75 85 PRO B C 1
ATOM 1427 O O . PRO B 1 85 ? -11.672 -6.551 -1.394 1 88.75 85 PRO B O 1
ATOM 1430 N N . ALA B 1 86 ? -12.867 -5.688 0.295 1 86.88 86 ALA B N 1
ATOM 1431 C CA . ALA B 1 86 ? -14.141 -5.863 -0.398 1 86.88 86 ALA B CA 1
ATOM 1432 C C . ALA B 1 86 ? -14.523 -4.602 -1.167 1 86.88 86 ALA B C 1
ATOM 1434 O O . ALA B 1 86 ? -14.938 -4.676 -2.328 1 86.88 86 ALA B O 1
ATOM 1435 N N . LYS B 1 87 ? -14.258 -3.432 -0.61 1 89.06 87 LYS B N 1
ATOM 1436 C CA . LYS B 1 87 ? -14.758 -2.186 -1.178 1 89.06 87 LYS B CA 1
ATOM 1437 C C . LYS B 1 87 ? -13.68 -1.469 -1.978 1 89.06 87 LYS B C 1
ATOM 1439 O O . LYS B 1 87 ? -13.969 -0.547 -2.742 1 89.06 87 LYS B O 1
ATOM 1444 N N . ASN B 1 88 ? -12.422 -1.818 -1.825 1 91.31 88 ASN B N 1
ATOM 1445 C CA . ASN B 1 88 ? -11.25 -1.262 -2.502 1 91.31 88 ASN B CA 1
ATOM 1446 C C . ASN B 1 88 ? -11.039 0.205 -2.141 1 91.31 88 ASN B C 1
ATOM 1448 O O . ASN B 1 88 ? -10.398 0.948 -2.887 1 91.31 88 ASN B O 1
ATOM 1452 N N . THR B 1 89 ? -11.664 0.673 -1.07 1 94.81 89 THR B N 1
ATOM 1453 C CA . THR B 1 89 ? -11.438 2.02 -0.559 1 94.81 89 THR B CA 1
ATOM 1454 C C . THR B 1 89 ? -10.172 2.068 0.292 1 94.81 89 THR B C 1
ATOM 1456 O O . THR B 1 89 ? -9.828 1.093 0.964 1 94.81 89 THR B O 1
ATOM 1459 N N . PRO B 1 90 ? -9.445 3.211 0.213 1 97.56 90 PRO B N 1
ATOM 1460 C CA . PRO B 1 90 ? -8.242 3.295 1.044 1 97.56 90 PRO B CA 1
ATOM 1461 C C . PRO B 1 90 ? -8.547 3.189 2.537 1 97.56 90 PRO B C 1
ATOM 1463 O O . PRO B 1 90 ? -9.508 3.791 3.018 1 97.56 90 PRO B O 1
ATOM 1466 N N . MET B 1 91 ? -7.699 2.471 3.227 1 97.12 91 MET B N 1
ATOM 1467 C CA . MET B 1 91 ? -7.898 2.242 4.652 1 97.12 91 MET B CA 1
ATOM 1468 C C . MET B 1 91 ? -6.738 2.811 5.465 1 97.12 91 MET B C 1
ATOM 1470 O O . MET B 1 91 ? -6.895 3.127 6.645 1 97.12 91 MET B O 1
ATOM 1474 N N . HIS B 1 92 ? -5.59 2.838 4.883 1 97.56 92 HIS B N 1
ATOM 1475 C CA . HIS B 1 92 ? -4.395 3.346 5.547 1 97.56 92 HIS B CA 1
ATOM 1476 C C . HIS B 1 92 ? -3.354 3.803 4.531 1 97.56 92 HIS B C 1
ATOM 1478 O O . HIS B 1 92 ? -3.271 3.256 3.43 1 97.56 92 HIS B O 1
ATOM 1484 N N . ALA B 1 93 ? -2.572 4.699 4.965 1 98.19 93 ALA B N 1
ATOM 1485 C CA . ALA B 1 93 ? -1.49 5.168 4.102 1 98.19 93 ALA B CA 1
ATOM 1486 C C . ALA B 1 93 ? -0.262 5.555 4.922 1 98.19 93 ALA B C 1
ATOM 1488 O O . ALA B 1 93 ? -0.387 6.102 6.02 1 98.19 93 ALA B O 1
ATOM 1489 N N . ASP B 1 94 ? 0.848 5.34 4.383 1 97.81 94 ASP B N 1
ATOM 1490 C CA . ASP B 1 94 ? 2.115 5.824 4.918 1 97.81 94 ASP B CA 1
ATOM 1491 C C . ASP B 1 94 ? 2.795 6.785 3.945 1 97.81 94 ASP B C 1
ATOM 1493 O O . ASP B 1 94 ? 2.902 6.492 2.752 1 97.81 94 ASP B O 1
ATOM 1497 N N . PHE B 1 95 ? 3.283 7.828 4.539 1 97.81 95 PHE B N 1
ATOM 1498 C CA . PHE B 1 95 ? 3.996 8.836 3.762 1 97.81 95 PHE B CA 1
ATOM 1499 C C . PHE B 1 95 ? 5.406 9.039 4.301 1 97.81 95 PHE B C 1
ATOM 1501 O O . PHE B 1 95 ? 5.625 8.992 5.512 1 97.81 95 PHE B O 1
ATOM 1508 N N . LYS B 1 96 ? 6.285 9.281 3.43 1 97.31 96 LYS B N 1
ATOM 1509 C CA . LYS B 1 96 ? 7.656 9.633 3.801 1 97.31 96 LYS B CA 1
ATOM 1510 C C . LYS B 1 96 ? 7.98 11.07 3.408 1 97.31 96 LYS B C 1
ATOM 1512 O O . LYS B 1 96 ? 7.707 11.492 2.283 1 97.31 96 LYS B O 1
ATOM 1517 N N . ARG B 1 97 ? 8.594 11.711 4.312 1 96.44 97 ARG B N 1
ATOM 1518 C CA . ARG B 1 97 ? 9 13.078 4.012 1 96.44 97 ARG B CA 1
ATOM 1519 C C . ARG B 1 97 ? 10 13.109 2.859 1 96.44 97 ARG B C 1
ATOM 1521 O O . ARG B 1 97 ? 10.891 12.266 2.781 1 96.44 97 ARG B O 1
ATOM 1528 N N . ALA B 1 98 ? 9.711 13.969 1.924 1 90.38 98 ALA B N 1
ATOM 1529 C CA . ALA B 1 98 ? 10.5 14.086 0.7 1 90.38 98 ALA B CA 1
ATOM 1530 C C . ALA B 1 98 ? 11.836 14.758 0.97 1 90.38 98 ALA B C 1
ATOM 1532 O O . ALA B 1 98 ? 11.969 15.539 1.916 1 90.38 98 ALA B O 1
#

pLDDT: mean 92.45, std 8.25, range [48.56, 98.19]

Solvent-accessible surface area (backbone atoms only — not comparable to full-atom values): 10640 Å² total; per-residue (Å²): 126,86,82,47,77,44,63,34,41,76,50,57,78,85,64,56,53,70,70,44,47,53,54,37,43,76,70,49,28,24,47,30,37,40,30,52,80,92,54,77,67,44,47,31,33,31,48,39,71,61,52,55,59,48,65,74,39,73,61,50,68,74,37,71,30,38,37,32,44,80,94,41,76,44,55,21,30,60,30,32,44,33,34,36,84,85,77,64,44,77,54,36,39,34,29,31,47,107,127,87,82,47,75,45,63,36,42,77,51,57,77,87,63,54,52,71,70,44,48,54,54,36,44,76,69,48,27,24,48,32,38,40,30,52,81,93,54,77,66,43,48,30,34,29,47,40,72,62,51,53,59,48,64,73,38,73,61,51,67,74,36,71,29,38,38,32,44,79,96,41,77,44,55,23,30,62,27,31,45,33,34,36,85,87,77,64,44,77,53,35,38,32,29,32,46,107

Secondary structure (DSSP, 8-state):
---EEEEEEE--GGG-SHHHHHHHHHTTEEEEEEE-TTSPPEEEEEEHHHHHHHHTSGGGGTS-EEEEETTEEEEEEEEEEEE-TTT--EEEEEEEE-/---EEEEEEE--GGG-SHHHHHHHHHTTEEEEEEE-TTSPPEEEEEEHHHHHHHHTSGGGGTS-EEEEETTEEEEEEEEEEEE-TTT--EEEEEEEE-

Foldseek 3Di:
DPAAEWEKEFDDPVQDDDVSLVVCVVVQKAWEWEEEDPDHITIIITHQVSVVVLVVDPVLQVDWYWYDYPPDIFTWHWDDWDADPPPRGTHYTYIYGD/DPAAEWEKEFDDPVQDDDVSLVVCVVVQKAWEWEDEDDDHITIIITHQVSVVVLVVDPVLQVDWYWYDYPPDIFTWHWDDWDADPPPRGTHYTYIYGD

InterPro domains:
  IPR011035 Large ribosomal subunit protein bL25/Gln-tRNA synthetase, anti-codon-binding domain superfamily [SSF50715] (6-97)
  IPR020055 Ribosomal protein bL25, short-form [MF_01336] (4-98)
  IPR020056 Large ribosomal subunit protein bL25/Gln-tRNA synthetase, N-terminal [G3DSA:2.40.240.10] (4-98)
  IPR020930 Large ribosomal subunit protein uL5, bacteria [PTHR33284] (6-98)
  IPR029751 Large ribosomal subunit protein bL25, L25 domain [PF01386] (6-95)
  IPR029751 Large ribosomal subunit protein bL25, L25 domain [cd00495] (5-97)

Nearest PDB structures (foldseek):
  7m4v-assembly1_U  TM=9.686E-01  e=6.897E-20  Acinetobacter baumannii AB0057
  6ysi-assembly1_R  TM=9.830E-01  e=5.328E-19  Acinetobacter baumannii ATCC 19606 = CIP 70.34 = JCM 6841
  7unw-assembly1_X  TM=9.569E-01  e=1.211E-14  Pseudomonas aeruginosa PAO1
  8rdw-assembly1_UC  TM=9.718E-01  e=3.366E-14  Psychrobacter urativorans
  6spg-assembly1_V  TM=9.470E-01  e=1.560E-13  Pseudomonas aeruginosa

Organism: Acinetobacter baumannii (strain ATCC 17978 / DSM 105126 / CIP 53.77 / LMG 1025 / NCDC KC755 / 5377) (NCBI:txid400667)

Radius of gyration: 17.18 Å; Cα contacts (8 Å, |Δi|>4): 423; chains: 2; bounding box: 35×50×43 Å

Sequence (196 aa):
MANFVLNAQARAEDKQGKGASRRLRRESLVPAIIYGGNAEPVAVTLELRELVKALESNAFFEEVVEIKVGDKVENVKIQALQRHPAKNTPMHADFKRAMANFVLNAQARAEDKQGKGASRRLRRESLVPAIIYGGNAEPVAVTLELRELVKALESNAFFEEVVEIKVGDKVENVKIQALQRHPAKNTPMHADFKRA